Protein AF-A0A522MU20-F1 (afdb_monomer)

Nearest PDB structures (foldseek):
  1hw8-assembly1_A  TM=8.587E-01  e=3.021E-04  Homo sapiens
  1hwj-assembly1_D  TM=8.073E-01  e=2.123E-04  Homo sapiens
  1hwi-assembly1_A  TM=8.074E-01  e=3.021E-04  Homo sapiens
  7uli-assembly1_AAA  TM=7.759E-01  e=6.882E-04  Arabidopsis thaliana
  1dq8-assembly1_D  TM=8.065E-01  e=1.102E-03  Homo sapiens

Radius of gyration: 27.45 Å; Cα contacts (8 Å, |Δi|>4): 437; chains: 1; bounding box: 70×97×66 Å

Mean predicted aligned error: 15.52 Å

Secondary structure (DSSP, 8-state):
------PPP--TTSSHHHHHTEEEEETT-SPPEEEEEEETTEEEEEE-TTPPPPPTTS-EEEEEEETTEEEEEEEEEEEEEEE-SSS-EEEEEEESSHHHHHHHHHHHHHHHHHHHHHHT--S---------------------------------------------------PPPPPEEEEEEEE-SSHHHHHHHHHHHHHTHHHHHHHHHHH-TT--EEEEEEEEETTEEEEEEEESS-HHHHHHHHHHHHHHHHHHHHHHH----EEEEEEEEETTS---S-----------------------------

Sequence (314 aa):
MYTTCDAPPFDLDEDFAAWARIAVKFVDLAESMPMVRLGRNGLTVAIGGSAKLPPVGLPRRALIIGDATKLCELRLVARAVTRIDEHAAELTLQPSRADDHALLWQALRAYHLQSNAGSWNGAPAVSRRSSDAGSTEHLTASVAARREGSIKREGRFAAAGADVAGAIVDGRDDAPHEPVWCDTVFTLASPEDAWFFAHWLDYHFPEVSARARMGDASAHLCEIVARVVDHEVEVRFVFQSAERVVGASTEACCRWIAAEASRQLSMTLEYWLSGVSPAGHAAAGWPRRSMHVPRTVGYLGDGIDLRHRRTFRT

Structure (mmCIF, N/CA/C/O backbone):
data_AF-A0A522MU20-F1
#
_entry.id   AF-A0A522MU20-F1
#
loop_
_atom_site.group_PDB
_atom_site.id
_atom_site.type_symbol
_atom_site.label_atom_id
_atom_site.label_alt_id
_atom_site.label_comp_id
_atom_site.label_asym_id
_atom_site.label_entity_id
_atom_site.label_seq_id
_atom_site.pdbx_PDB_ins_code
_atom_site.Cartn_x
_atom_site.Cartn_y
_atom_site.Cartn_z
_atom_site.occupancy
_atom_site.B_iso_or_equiv
_atom_site.auth_seq_id
_atom_site.auth_comp_id
_atom_site.auth_asym_id
_atom_site.auth_atom_id
_atom_site.pdbx_PDB_model_num
ATOM 1 N N . MET A 1 1 ? 35.421 11.372 5.729 1.00 27.69 1 MET A N 1
ATOM 2 C CA . MET A 1 1 ? 35.377 9.959 6.155 1.00 27.69 1 MET A CA 1
ATOM 3 C C . MET A 1 1 ? 33.990 9.759 6.743 1.00 27.69 1 MET A C 1
ATOM 5 O O . MET A 1 1 ? 33.778 10.118 7.889 1.00 27.69 1 MET A O 1
ATOM 9 N N . TYR A 1 2 ? 33.011 9.393 5.913 1.00 25.83 2 TYR A N 1
ATOM 10 C CA . TYR A 1 2 ? 31.627 9.226 6.361 1.00 25.83 2 TYR A CA 1
ATOM 11 C C . TYR A 1 2 ? 31.415 7.752 6.673 1.00 25.83 2 TYR A C 1
ATOM 13 O O . TYR A 1 2 ? 31.608 6.902 5.803 1.00 25.83 2 TYR A O 1
ATOM 21 N N . THR A 1 3 ? 31.097 7.468 7.932 1.00 25.50 3 THR A N 1
ATOM 22 C CA . THR A 1 3 ? 30.749 6.142 8.434 1.00 25.50 3 THR A CA 1
ATOM 23 C C . THR A 1 3 ? 29.569 5.637 7.616 1.00 25.50 3 THR A C 1
ATOM 25 O O . THR A 1 3 ? 28.461 6.153 7.713 1.00 25.50 3 THR A O 1
ATOM 28 N N . THR A 1 4 ? 29.841 4.693 6.721 1.00 28.62 4 THR A N 1
ATOM 29 C CA . THR A 1 4 ? 28.810 3.999 5.958 1.00 28.62 4 THR A CA 1
ATOM 30 C C . THR A 1 4 ? 28.186 3.024 6.940 1.00 28.62 4 THR A C 1
ATOM 32 O O . THR A 1 4 ? 28.783 1.998 7.251 1.00 28.62 4 THR A O 1
ATOM 35 N N . CYS A 1 5 ? 27.054 3.397 7.530 1.00 31.36 5 CYS A N 1
ATOM 36 C CA . CYS A 1 5 ? 26.245 2.424 8.237 1.00 31.36 5 CYS A CA 1
ATOM 37 C C . CYS A 1 5 ? 25.696 1.478 7.170 1.00 31.36 5 CYS A C 1
ATOM 39 O O . CYS A 1 5 ? 24.836 1.875 6.384 1.00 31.36 5 CYS A O 1
ATOM 41 N N . ASP A 1 6 ? 26.200 0.244 7.144 1.00 31.31 6 ASP A N 1
ATOM 42 C CA . ASP A 1 6 ? 25.447 -0.915 6.663 1.00 31.31 6 ASP A CA 1
ATOM 43 C C . ASP A 1 6 ? 24.232 -1.069 7.588 1.00 31.31 6 ASP A C 1
ATOM 45 O O . ASP A 1 6 ? 24.182 -1.931 8.465 1.00 31.31 6 ASP A O 1
ATOM 49 N N . ALA A 1 7 ? 23.286 -0.135 7.477 1.00 34.34 7 ALA A N 1
ATOM 50 C CA . ALA A 1 7 ? 22.003 -0.266 8.122 1.00 34.34 7 ALA A CA 1
ATOM 51 C C . ALA A 1 7 ? 21.338 -1.487 7.474 1.00 34.34 7 ALA A C 1
ATOM 53 O O . ALA A 1 7 ? 21.292 -1.552 6.236 1.00 34.34 7 ALA A O 1
ATOM 54 N N . PRO A 1 8 ? 20.864 -2.468 8.265 1.00 33.94 8 PRO A N 1
ATOM 55 C CA . PRO A 1 8 ? 20.027 -3.521 7.716 1.00 33.94 8 PRO A CA 1
ATOM 56 C C . PRO A 1 8 ? 18.869 -2.866 6.943 1.00 33.94 8 PRO A C 1
ATOM 58 O O . PRO A 1 8 ? 18.497 -1.730 7.264 1.00 33.94 8 PRO A O 1
ATOM 61 N N . PRO A 1 9 ? 18.329 -3.520 5.898 1.00 43.72 9 PRO A N 1
ATOM 62 C CA . PRO A 1 9 ? 17.112 -3.028 5.262 1.00 43.72 9 PRO A CA 1
ATOM 63 C C . PRO A 1 9 ? 16.105 -2.720 6.372 1.00 43.72 9 PRO A C 1
ATOM 65 O O . PRO A 1 9 ? 15.914 -3.552 7.256 1.00 43.72 9 PRO A O 1
ATOM 68 N N . PHE A 1 10 ? 15.556 -1.502 6.377 1.00 43.97 10 PHE A N 1
ATOM 69 C CA . PHE A 1 10 ? 14.450 -1.171 7.268 1.00 43.97 10 PHE A CA 1
ATOM 70 C C . PHE A 1 10 ? 13.395 -2.250 7.062 1.00 43.97 10 PHE A C 1
ATOM 72 O O . PHE A 1 10 ? 12.895 -2.412 5.946 1.00 43.97 10 PHE A O 1
ATOM 79 N N . ASP A 1 11 ? 13.133 -3.026 8.108 1.00 49.12 11 ASP A N 1
ATOM 80 C CA . ASP A 1 11 ? 12.086 -4.022 8.064 1.00 49.12 11 ASP A CA 1
ATOM 81 C C . ASP A 1 11 ? 10.775 -3.239 8.088 1.00 49.12 11 ASP A C 1
ATOM 83 O O . ASP A 1 11 ? 10.389 -2.691 9.117 1.00 49.12 11 ASP A O 1
ATOM 87 N N . LEU A 1 12 ? 10.121 -3.103 6.930 1.00 56.41 12 LEU A N 1
ATOM 88 C CA . LEU A 1 12 ? 8.825 -2.421 6.820 1.00 56.41 12 LEU A CA 1
ATOM 89 C C . LEU A 1 12 ? 7.750 -3.087 7.710 1.00 56.41 12 LEU A C 1
ATOM 91 O O . LEU A 1 12 ? 6.661 -2.527 7.859 1.00 56.41 12 LEU A O 1
ATOM 95 N N . ASP A 1 13 ? 8.052 -4.263 8.278 1.00 48.94 13 ASP A N 1
ATOM 96 C CA . ASP A 1 13 ? 7.227 -4.997 9.235 1.00 48.94 13 ASP A CA 1
ATOM 97 C C . ASP A 1 13 ? 7.184 -4.355 10.639 1.00 48.94 13 ASP A C 1
ATOM 99 O O . ASP A 1 13 ? 6.134 -4.416 11.287 1.00 48.94 13 ASP A O 1
ATOM 103 N N . GLU A 1 14 ? 8.236 -3.667 11.100 1.00 52.22 14 GLU A N 1
ATOM 104 C CA . GLU A 1 14 ? 8.187 -2.844 12.319 1.00 52.22 14 GLU A CA 1
ATOM 105 C C . GLU A 1 14 ? 8.039 -1.366 11.935 1.00 52.22 14 GLU A C 1
ATOM 107 O O . GLU A 1 14 ? 8.997 -0.728 11.526 1.00 52.22 14 GLU A O 1
ATOM 112 N N . ASP A 1 15 ? 6.817 -0.822 12.020 1.00 62.34 15 ASP A N 1
ATOM 113 C CA . ASP A 1 15 ? 6.547 0.422 12.773 1.00 62.34 15 ASP A CA 1
ATOM 114 C C . ASP A 1 15 ? 5.241 1.124 12.388 1.00 62.34 15 ASP A C 1
ATOM 116 O O . ASP A 1 15 ? 4.700 1.824 13.235 1.00 62.34 15 ASP A O 1
ATOM 120 N N . PHE A 1 16 ? 4.643 0.950 11.198 1.00 65.75 16 PHE A N 1
ATOM 121 C CA . PHE A 1 16 ? 3.455 1.764 10.854 1.00 65.75 16 PHE A CA 1
ATOM 122 C C . PHE A 1 16 ? 2.277 1.540 11.817 1.00 65.75 16 PHE A C 1
ATOM 124 O O . PHE A 1 16 ? 1.664 2.490 12.305 1.00 65.75 16 PHE A O 1
ATOM 131 N N . ALA A 1 17 ? 1.947 0.281 12.107 1.00 60.97 17 ALA A N 1
ATOM 132 C CA . ALA A 1 17 ? 0.806 -0.059 12.954 1.00 60.97 17 ALA A CA 1
ATOM 133 C C . ALA A 1 17 ? 1.057 0.240 14.443 1.00 60.97 17 ALA A C 1
ATOM 135 O O . ALA A 1 17 ? 0.165 0.751 15.126 1.00 60.97 17 ALA A O 1
ATOM 136 N N . ALA A 1 18 ? 2.277 -0.024 14.923 1.00 63.97 18 ALA A N 1
ATOM 137 C CA . ALA A 1 18 ? 2.693 0.257 16.295 1.00 63.97 18 ALA A CA 1
ATOM 138 C C . ALA A 1 18 ? 2.755 1.768 16.573 1.00 63.97 18 ALA A C 1
ATOM 140 O O . ALA A 1 18 ? 2.216 2.233 17.580 1.00 63.97 18 ALA A O 1
ATOM 141 N N . TRP A 1 19 ? 3.336 2.541 15.652 1.00 67.50 19 TRP A N 1
ATOM 142 C CA . TRP A 1 19 ? 3.435 3.996 15.751 1.00 67.50 19 TRP A CA 1
ATOM 143 C C . TRP A 1 19 ? 2.067 4.677 15.630 1.00 67.50 19 TRP A C 1
ATOM 145 O O . TRP A 1 19 ? 1.742 5.566 16.417 1.00 67.50 19 TRP A O 1
ATOM 155 N N . ALA A 1 20 ? 1.222 4.252 14.687 1.00 69.75 20 ALA A N 1
ATOM 156 C CA . ALA A 1 20 ? 0.025 5.019 14.360 1.00 69.75 20 ALA A CA 1
ATOM 157 C C . ALA A 1 20 ? -1.133 4.849 15.362 1.00 69.75 20 ALA A C 1
ATOM 159 O O . ALA A 1 20 ? -2.096 5.616 15.301 1.00 69.75 20 ALA A O 1
ATOM 160 N N . ARG A 1 21 ? -1.083 3.858 16.271 1.00 84.62 21 ARG A N 1
ATOM 161 C CA . ARG A 1 21 ? -2.169 3.557 17.236 1.00 84.62 21 ARG A CA 1
ATOM 162 C C . ARG A 1 21 ? -3.554 3.493 16.581 1.00 84.62 21 ARG A C 1
ATOM 164 O O . ARG A 1 21 ? -4.568 3.884 17.166 1.00 84.62 21 ARG A O 1
ATOM 171 N N . ILE A 1 22 ? -3.589 3.025 15.337 1.00 91.38 22 ILE A N 1
ATOM 172 C CA . ILE A 1 22 ? -4.811 2.974 14.547 1.00 91.38 22 ILE A CA 1
ATOM 173 C C . ILE A 1 22 ? -5.646 1.793 15.013 1.00 91.38 22 ILE A C 1
ATOM 175 O O . ILE A 1 22 ? -5.141 0.694 15.235 1.00 91.38 22 ILE A O 1
ATOM 179 N N . ALA A 1 23 ? -6.950 2.001 15.099 1.00 93.75 23 ALA A N 1
ATOM 180 C CA . ALA A 1 23 ? -7.913 0.951 15.334 1.00 93.75 23 ALA A CA 1
ATOM 181 C C . ALA A 1 23 ? -9.062 1.028 14.329 1.00 93.75 23 ALA A C 1
ATOM 183 O O . ALA A 1 23 ? -9.409 2.087 13.799 1.00 93.75 23 ALA A O 1
ATOM 184 N N . VAL A 1 24 ? -9.670 -0.124 14.085 1.00 94.81 24 VAL A N 1
ATOM 185 C CA . VAL A 1 24 ? -10.848 -0.273 13.241 1.00 94.81 24 VAL A CA 1
ATOM 186 C C . VAL A 1 24 ? -12.036 -0.608 14.122 1.00 94.81 24 VAL A C 1
ATOM 188 O O . VAL A 1 24 ? -11.999 -1.558 14.901 1.00 94.81 24 VAL A O 1
ATOM 191 N N . LYS A 1 25 ? -13.133 0.125 13.955 1.00 95.00 25 LYS A N 1
ATOM 192 C CA . LYS A 1 25 ? -14.398 -0.167 14.629 1.00 95.00 25 LYS A CA 1
ATOM 193 C C . LYS A 1 25 ? -15.513 -0.332 13.610 1.00 95.00 25 LYS A C 1
ATOM 195 O O . LYS A 1 25 ? -15.869 0.619 12.917 1.00 95.00 25 LYS A O 1
ATOM 200 N N . PHE A 1 26 ? -16.099 -1.525 13.529 1.00 94.31 26 PHE A N 1
ATOM 201 C CA . PHE A 1 26 ? -17.330 -1.709 12.761 1.00 94.31 26 PHE A CA 1
ATOM 202 C C . PHE A 1 26 ? -18.485 -0.988 13.454 1.00 94.31 26 PHE A C 1
ATOM 204 O O . PHE A 1 26 ? -18.609 -1.037 14.673 1.00 94.31 26 PHE A O 1
ATOM 211 N N . VAL A 1 27 ? -19.341 -0.320 12.679 1.00 91.06 27 VAL A N 1
ATOM 212 C CA . VAL A 1 27 ? -20.443 0.492 13.232 1.00 91.06 27 VAL A CA 1
ATOM 213 C C . VAL A 1 27 ? -21.434 -0.354 14.040 1.00 91.06 27 VAL A C 1
ATOM 215 O O . VAL A 1 27 ? -22.047 0.144 14.978 1.00 91.06 27 VAL A O 1
ATOM 218 N N . ASP A 1 28 ? -21.583 -1.630 13.692 1.00 88.50 28 ASP A N 1
ATOM 219 C CA . ASP A 1 28 ? -22.488 -2.565 14.355 1.00 88.50 28 ASP A CA 1
ATOM 220 C C . ASP A 1 28 ? -21.817 -3.425 15.440 1.00 88.50 28 ASP A C 1
ATOM 222 O O . ASP A 1 28 ? -22.461 -4.309 16.004 1.00 88.50 28 ASP A O 1
ATOM 226 N N . LEU A 1 29 ? -20.545 -3.157 15.755 1.00 87.19 29 LEU A N 1
ATOM 227 C CA . LEU A 1 29 ? -19.815 -3.785 16.853 1.00 87.19 29 LEU A CA 1
ATOM 228 C C . LEU A 1 29 ? -19.421 -2.733 17.899 1.00 87.19 29 LEU A C 1
ATOM 230 O O . LEU A 1 29 ? -19.055 -1.600 17.584 1.00 87.19 29 LEU A O 1
ATOM 234 N N . ALA A 1 30 ? -19.503 -3.106 19.176 1.00 83.75 30 ALA A N 1
ATOM 235 C CA . ALA A 1 30 ? -19.141 -2.206 20.270 1.00 83.75 30 ALA A CA 1
ATOM 236 C C . ALA A 1 30 ? -17.620 -1.984 20.347 1.00 83.75 30 ALA A C 1
ATOM 238 O O . ALA A 1 30 ? -17.163 -0.869 20.624 1.00 83.75 30 ALA A O 1
ATOM 239 N N . GLU A 1 31 ? -16.864 -3.044 20.070 1.00 88.69 31 GLU A N 1
ATOM 240 C CA . GLU A 1 31 ? -15.423 -3.127 20.275 1.00 88.69 31 GLU A CA 1
ATOM 241 C C . GLU A 1 31 ? -14.627 -2.558 19.097 1.00 88.69 31 GLU A C 1
ATOM 243 O O . GLU A 1 31 ? -15.012 -2.673 17.930 1.00 88.69 31 GLU A O 1
ATOM 248 N N . SER A 1 32 ? -13.503 -1.928 19.433 1.00 91.06 32 SER A N 1
ATOM 249 C CA . SER A 1 32 ? -12.515 -1.444 18.475 1.00 91.06 32 SER A CA 1
ATOM 250 C C . SER A 1 32 ? -11.373 -2.449 18.406 1.00 91.06 32 SER A C 1
ATOM 252 O O . SER A 1 32 ? -10.883 -2.891 19.441 1.00 91.06 32 SER A O 1
ATOM 254 N N . MET A 1 33 ? -10.944 -2.790 17.199 1.00 93.06 33 MET A N 1
ATOM 255 C CA . MET A 1 33 ? -9.880 -3.758 16.954 1.00 93.06 33 MET A CA 1
ATOM 256 C C . MET A 1 33 ? -8.606 -2.998 16.577 1.00 93.06 33 MET A C 1
ATOM 258 O O . MET A 1 33 ? -8.628 -2.268 15.580 1.00 93.06 33 MET A O 1
ATOM 262 N N . PRO A 1 34 ? -7.517 -3.101 17.353 1.00 92.50 34 PRO A N 1
ATOM 263 C CA . PRO A 1 34 ? -6.269 -2.431 17.016 1.00 92.50 34 PRO A CA 1
ATOM 264 C C . PRO A 1 34 ? -5.708 -2.993 15.709 1.00 92.50 34 PRO A C 1
ATOM 266 O O . PRO A 1 34 ? -5.708 -4.205 15.484 1.00 92.50 34 PRO A O 1
ATOM 269 N N . MET A 1 35 ? -5.250 -2.105 14.834 1.00 91.75 35 MET A N 1
ATOM 270 C CA . MET A 1 35 ? -4.546 -2.491 13.622 1.00 91.75 35 MET A CA 1
ATOM 271 C C . MET A 1 35 ? -3.135 -2.926 13.999 1.00 91.75 35 MET A C 1
ATOM 273 O O . MET A 1 35 ? -2.427 -2.195 14.682 1.00 91.75 35 MET A O 1
ATOM 277 N N . VAL A 1 36 ? -2.749 -4.118 13.556 1.00 90.38 36 VAL A N 1
ATOM 278 C CA . VAL A 1 36 ? -1.424 -4.700 13.816 1.00 90.38 36 VAL A CA 1
ATOM 279 C C . VAL A 1 36 ? -0.527 -4.658 12.591 1.00 90.38 36 VAL A C 1
ATOM 281 O O . VAL A 1 36 ? 0.688 -4.653 12.729 1.00 90.38 36 VAL A O 1
ATOM 284 N N . ARG A 1 37 ? -1.107 -4.588 11.386 1.00 89.38 37 ARG A N 1
ATOM 285 C CA . ARG A 1 37 ? -0.338 -4.492 10.143 1.00 89.38 37 ARG A CA 1
ATOM 286 C C . ARG A 1 37 ? -1.141 -3.831 9.034 1.00 89.38 37 ARG A C 1
ATOM 288 O O . ARG A 1 37 ? -2.342 -4.064 8.911 1.00 89.38 37 ARG A O 1
ATOM 295 N N . LEU A 1 38 ? -0.463 -3.065 8.190 1.00 89.62 38 LEU A N 1
ATOM 296 C CA . LEU A 1 38 ? -0.974 -2.580 6.912 1.00 89.62 38 LEU A CA 1
ATOM 297 C C . LEU A 1 38 ? 0.004 -3.031 5.828 1.00 89.62 38 LEU A C 1
ATOM 299 O O . LEU A 1 38 ? 1.168 -2.663 5.886 1.00 89.62 38 LEU A O 1
ATOM 303 N N . GLY A 1 39 ? -0.450 -3.833 4.867 1.00 88.38 39 GLY A N 1
ATOM 304 C CA . GLY A 1 39 ? 0.417 -4.334 3.796 1.00 88.38 39 GLY A CA 1
ATOM 305 C C . GLY A 1 39 ? -0.373 -4.824 2.589 1.00 88.38 39 GLY A C 1
ATOM 306 O O . GLY A 1 39 ? -1.577 -4.582 2.495 1.00 88.38 39 GLY A O 1
ATOM 307 N N . ARG A 1 40 ? 0.287 -5.567 1.695 1.00 90.56 40 ARG A N 1
ATOM 308 C CA . ARG A 1 40 ? -0.247 -6.059 0.399 1.00 90.56 40 ARG A CA 1
ATOM 309 C C . ARG A 1 40 ? -1.633 -6.708 0.450 1.00 90.56 40 ARG A C 1
ATOM 311 O O . ARG A 1 40 ? -2.397 -6.643 -0.507 1.00 90.56 40 ARG A O 1
ATOM 318 N N . ASN A 1 41 ? -1.965 -7.361 1.563 1.00 89.69 41 ASN A N 1
ATOM 319 C CA . ASN A 1 41 ? -3.233 -8.078 1.722 1.00 89.69 41 ASN A CA 1
ATOM 320 C C . ASN A 1 41 ? -4.362 -7.206 2.295 1.00 89.69 41 ASN A C 1
ATOM 322 O O . ASN A 1 41 ? -5.511 -7.651 2.344 1.00 89.69 41 ASN A O 1
ATOM 326 N N . GLY A 1 42 ? -4.063 -5.976 2.713 1.00 91.38 42 GLY A N 1
ATOM 327 C CA . GLY A 1 42 ? -4.997 -5.064 3.360 1.00 91.38 42 GLY A CA 1
ATOM 328 C C . GLY A 1 42 ? -4.586 -4.700 4.787 1.00 91.38 42 GLY A C 1
ATOM 329 O O . GLY A 1 42 ? -3.409 -4.697 5.148 1.00 91.38 42 GLY A O 1
ATOM 330 N N . LEU A 1 43 ? -5.586 -4.374 5.603 1.00 93.44 43 LEU A N 1
ATOM 331 C CA . LEU A 1 43 ? -5.441 -4.016 7.008 1.00 93.44 43 LEU A CA 1
ATOM 332 C C . LEU A 1 43 ? -5.592 -5.285 7.846 1.00 93.44 43 LEU A C 1
ATOM 334 O O . LEU A 1 43 ? -6.619 -5.950 7.769 1.00 93.44 43 LEU A O 1
ATOM 338 N N . THR A 1 44 ? -4.609 -5.621 8.666 1.00 93.50 44 THR A N 1
ATOM 339 C CA . THR A 1 44 ? -4.721 -6.706 9.646 1.00 93.50 44 THR A CA 1
ATOM 340 C C . THR A 1 44 ? -5.021 -6.101 11.006 1.00 93.50 44 THR A C 1
ATOM 342 O O . THR A 1 44 ? -4.309 -5.199 11.451 1.00 93.50 44 THR A O 1
ATOM 345 N N . VAL A 1 45 ? -6.077 -6.578 11.659 1.00 93.38 45 VAL A N 1
ATOM 346 C CA . VAL A 1 45 ? -6.479 -6.126 12.995 1.00 93.38 45 VAL A CA 1
ATOM 347 C C . VAL A 1 45 ? -6.492 -7.291 13.972 1.00 93.38 45 VAL A C 1
ATOM 349 O O . VAL A 1 45 ? -6.872 -8.400 13.594 1.00 93.38 45 VAL A O 1
ATOM 352 N N . ALA A 1 46 ? -6.103 -7.037 15.218 1.00 92.44 46 ALA A N 1
ATOM 353 C CA . ALA A 1 46 ? -6.179 -8.023 16.286 1.00 92.44 46 ALA A CA 1
ATOM 354 C C . ALA A 1 46 ? -7.554 -8.009 16.959 1.00 92.44 46 ALA A C 1
ATOM 356 O O . ALA A 1 46 ? -8.196 -6.969 17.125 1.00 92.44 46 ALA A O 1
ATOM 357 N N . ILE A 1 47 ? -7.998 -9.195 17.353 1.00 90.38 47 ILE A N 1
ATOM 358 C CA . ILE A 1 47 ? -9.307 -9.466 17.931 1.00 90.38 47 ILE A CA 1
ATOM 359 C C . ILE A 1 47 ? -9.092 -10.209 19.247 1.00 90.38 47 ILE A C 1
ATOM 361 O O . ILE A 1 47 ? -8.505 -11.290 19.260 1.00 90.38 47 ILE A O 1
ATOM 365 N N . GLY A 1 48 ? -9.556 -9.611 20.347 1.00 84.88 48 GLY A N 1
ATOM 366 C CA . GLY A 1 48 ? -9.493 -10.211 21.682 1.00 84.88 48 GLY A CA 1
ATOM 367 C C . GLY A 1 48 ? -10.581 -11.265 21.914 1.00 84.88 48 GLY A C 1
ATOM 368 O O . GLY A 1 48 ? -11.588 -11.302 21.211 1.00 84.88 48 GLY A O 1
ATOM 369 N N . GLY A 1 49 ? -10.402 -12.108 22.931 1.00 72.81 49 GLY A N 1
ATOM 370 C CA . GLY A 1 49 ? -11.149 -13.369 23.067 1.00 72.81 49 GLY A CA 1
ATOM 371 C C . GLY A 1 49 ? -12.643 -13.255 23.331 1.00 72.81 49 GLY A C 1
ATOM 372 O O . GLY A 1 49 ? -13.381 -14.200 23.067 1.00 72.81 49 GLY A O 1
ATOM 373 N N . SER A 1 50 ? -13.111 -12.108 23.817 1.00 71.00 50 SER A N 1
ATOM 374 C CA . SER A 1 50 ? -14.541 -11.831 23.988 1.00 71.00 50 SER A CA 1
ATOM 375 C C . SER A 1 50 ? -15.183 -11.154 22.774 1.00 71.00 50 SER A C 1
ATOM 377 O O . SER A 1 50 ? -16.407 -11.023 22.727 1.00 71.00 50 SER A O 1
ATOM 379 N N . ALA A 1 51 ? -14.381 -10.715 21.802 1.00 76.94 51 ALA A N 1
ATOM 380 C CA . ALA A 1 51 ? -14.840 -9.885 20.705 1.00 76.94 51 ALA A CA 1
ATOM 381 C C . ALA A 1 51 ? -15.658 -10.694 19.696 1.00 76.94 51 ALA A C 1
ATOM 383 O O . ALA A 1 51 ? -15.259 -11.759 19.214 1.00 76.94 51 ALA A O 1
ATOM 384 N N . LYS A 1 52 ? -16.811 -10.153 19.303 1.00 80.94 52 LYS A N 1
ATOM 385 C CA . LYS A 1 52 ? -17.630 -10.760 18.253 1.00 80.94 52 LYS A CA 1
ATOM 386 C C . LYS A 1 52 ? -16.971 -10.563 16.886 1.00 80.94 52 LYS A C 1
ATOM 388 O O . LYS A 1 52 ? -16.843 -9.435 16.415 1.00 80.94 52 LYS A O 1
ATOM 393 N N . LEU A 1 53 ? -16.646 -11.667 16.214 1.00 82.38 53 LEU A N 1
ATOM 394 C CA . LEU A 1 53 ? -16.113 -11.633 14.853 1.00 82.38 53 LEU A CA 1
ATOM 395 C C . LEU A 1 53 ? -17.150 -11.079 13.858 1.00 82.38 53 LEU A C 1
ATOM 397 O O . LEU A 1 53 ? -18.305 -11.527 13.855 1.00 82.38 53 LEU A O 1
ATOM 401 N N . PRO A 1 54 ? -16.764 -10.140 12.977 1.00 81.94 54 PRO A N 1
ATOM 402 C CA . PRO A 1 54 ? -17.608 -9.748 11.861 1.00 81.94 54 PRO A CA 1
ATOM 403 C C . PRO A 1 54 ? -17.717 -10.906 10.849 1.00 81.94 54 PRO A C 1
ATOM 405 O O . PRO A 1 54 ? -16.774 -11.682 10.680 1.00 81.94 54 PRO A O 1
ATOM 408 N N . PRO A 1 55 ? -18.848 -11.031 10.136 1.00 83.81 55 PRO A N 1
ATOM 409 C CA . PRO A 1 55 ? -18.999 -12.029 9.088 1.00 83.81 55 PRO A CA 1
ATOM 410 C C . PRO A 1 55 ? -18.037 -11.755 7.922 1.00 83.81 55 PRO A C 1
ATOM 412 O O . PRO A 1 55 ? -17.902 -10.621 7.457 1.00 83.81 55 PRO A O 1
ATOM 415 N N . VAL A 1 56 ? -17.403 -12.819 7.431 1.00 90.25 56 VAL A N 1
ATOM 416 C CA . VAL A 1 56 ? -16.467 -12.789 6.299 1.00 90.25 56 VAL A CA 1
ATOM 417 C C . VAL A 1 56 ? -17.223 -12.577 4.982 1.00 90.25 56 VAL A C 1
ATOM 419 O O . VAL A 1 56 ? -18.318 -13.100 4.785 1.00 90.25 56 VAL A O 1
ATOM 422 N N . GLY A 1 57 ? -16.635 -11.802 4.070 1.00 90.56 57 GLY A N 1
ATOM 423 C CA . GLY A 1 57 ? -17.088 -11.659 2.683 1.00 90.56 57 GLY A CA 1
ATOM 424 C C . GLY A 1 57 ? -18.102 -10.545 2.408 1.00 90.56 57 GLY A C 1
ATOM 425 O O . GLY A 1 57 ? -18.286 -10.186 1.246 1.00 90.56 57 GLY A O 1
ATOM 426 N N . LEU A 1 58 ? -18.720 -9.942 3.431 1.00 91.56 58 LEU A N 1
ATOM 427 C CA . LEU A 1 58 ? -19.699 -8.864 3.241 1.00 91.56 58 LEU A CA 1
ATOM 428 C C . LEU A 1 58 ? -19.115 -7.478 3.567 1.00 91.56 58 LEU A C 1
ATOM 430 O O . LEU A 1 58 ? -18.603 -7.283 4.670 1.00 91.56 58 LEU A O 1
ATOM 434 N N . PRO A 1 59 ? -19.241 -6.483 2.663 1.00 95.06 59 PRO A N 1
ATOM 435 C CA . PRO A 1 59 ? -18.824 -5.112 2.942 1.00 95.06 59 PRO A CA 1
ATOM 436 C C . PRO A 1 59 ? -19.633 -4.470 4.067 1.00 95.06 59 PRO A C 1
ATOM 438 O O . PRO A 1 59 ? -20.861 -4.375 3.978 1.00 95.06 59 PRO A O 1
ATOM 441 N N . ARG A 1 60 ? -18.949 -3.927 5.071 1.00 94.69 60 ARG A N 1
ATOM 442 C CA . ARG A 1 60 ? -19.544 -3.304 6.259 1.00 94.69 60 ARG A CA 1
ATOM 443 C C . ARG A 1 60 ? -18.935 -1.942 6.540 1.00 94.69 60 ARG A C 1
ATOM 445 O O . ARG A 1 60 ? -17.752 -1.731 6.311 1.00 94.69 60 ARG A O 1
ATOM 452 N N . ARG A 1 61 ? -19.757 -1.016 7.040 1.00 96.31 61 ARG A N 1
ATOM 453 C CA . ARG A 1 61 ? -19.291 0.315 7.449 1.00 96.31 61 ARG A CA 1
ATOM 454 C C . ARG A 1 61 ? -18.366 0.181 8.654 1.00 96.31 61 ARG A C 1
ATOM 456 O O . ARG A 1 61 ? -18.733 -0.452 9.645 1.00 96.31 61 ARG A O 1
ATOM 463 N N . ALA A 1 62 ? -17.201 0.799 8.556 1.00 96.06 62 ALA A N 1
ATOM 464 C CA . ALA A 1 62 ? -16.184 0.814 9.587 1.00 96.06 62 ALA A CA 1
ATOM 465 C C . ALA A 1 62 ? -15.619 2.226 9.752 1.00 96.06 62 ALA A C 1
ATOM 467 O O . ALA A 1 62 ? -15.518 3.000 8.798 1.00 96.06 62 ALA A O 1
ATOM 468 N N . LEU A 1 63 ? -15.257 2.544 10.987 1.00 96.69 63 LEU A N 1
ATOM 469 C CA . LEU A 1 63 ? -14.541 3.747 11.366 1.00 96.69 63 LEU A CA 1
ATOM 470 C C . LEU A 1 63 ? -13.063 3.396 11.501 1.00 96.69 63 LEU A C 1
ATOM 472 O O . LEU A 1 63 ? -12.727 2.431 12.190 1.00 96.69 63 LEU A O 1
ATOM 476 N N . ILE A 1 64 ? -12.209 4.195 10.869 1.00 96.12 64 ILE A N 1
ATOM 477 C CA . ILE A 1 64 ? -10.774 4.203 11.146 1.00 96.12 64 ILE A CA 1
ATOM 478 C C . ILE A 1 64 ? -10.538 5.261 12.217 1.00 96.12 64 ILE A C 1
ATOM 480 O O . ILE A 1 64 ? -10.970 6.407 12.070 1.00 96.12 64 ILE A O 1
ATOM 484 N N . ILE A 1 65 ? -9.904 4.862 13.311 1.00 94.75 65 ILE A N 1
ATOM 485 C CA . ILE A 1 65 ? -9.710 5.677 14.508 1.00 94.75 65 ILE A CA 1
ATOM 486 C C . ILE A 1 65 ? -8.208 5.753 14.784 1.00 94.75 65 ILE A C 1
ATOM 488 O O . ILE A 1 65 ? -7.560 4.715 14.798 1.00 94.75 65 ILE A O 1
ATOM 492 N N . GLY A 1 66 ? -7.665 6.946 15.014 1.00 91.62 66 GLY A N 1
ATOM 493 C CA . GLY A 1 66 ? -6.286 7.177 15.460 1.00 91.62 66 GLY A CA 1
ATOM 494 C C . GLY A 1 66 ? -6.312 8.061 16.701 1.00 91.62 66 GLY A C 1
ATOM 495 O O . GLY A 1 66 ? -7.058 9.039 16.723 1.00 91.62 66 GLY A O 1
ATOM 496 N N . ASP A 1 67 ? -5.604 7.670 17.762 1.00 86.81 67 ASP A N 1
ATOM 497 C CA . ASP A 1 67 ? -5.614 8.359 19.065 1.00 86.81 67 ASP A CA 1
ATOM 498 C C . ASP A 1 67 ? -7.034 8.735 19.548 1.00 86.81 67 ASP A C 1
ATOM 500 O O . ASP A 1 67 ? -7.333 9.872 19.913 1.00 86.81 67 ASP A O 1
ATOM 504 N N . ALA A 1 68 ? -7.952 7.761 19.493 1.00 84.94 68 ALA A N 1
ATOM 505 C CA . ALA A 1 68 ? -9.379 7.901 19.823 1.00 84.94 68 ALA A CA 1
ATOM 506 C C . ALA A 1 68 ? -10.186 8.896 18.956 1.00 84.94 68 ALA A C 1
ATOM 508 O O . ALA A 1 68 ? -11.386 9.074 19.177 1.00 84.94 68 ALA A O 1
ATOM 509 N N . THR A 1 69 ? -9.578 9.485 17.927 1.00 91.00 69 THR A N 1
ATOM 510 C CA . THR A 1 69 ? -10.227 10.393 16.978 1.00 91.00 69 THR A CA 1
ATOM 511 C C . THR A 1 69 ? -10.600 9.654 15.698 1.00 91.00 69 THR A C 1
ATOM 513 O O . THR A 1 69 ? -9.818 8.878 15.154 1.00 91.00 69 THR A O 1
ATOM 516 N N . LYS A 1 70 ? -11.813 9.890 15.184 1.00 94.69 70 LYS A N 1
ATOM 517 C CA . LYS A 1 70 ? -12.238 9.355 13.882 1.00 94.69 70 LYS A CA 1
ATOM 518 C C . LYS A 1 70 ? -11.397 9.997 12.772 1.00 94.69 70 LYS A C 1
ATOM 520 O O . LYS A 1 70 ? -11.536 11.193 12.535 1.00 94.69 70 LYS A O 1
ATOM 525 N N . LEU A 1 71 ? -10.604 9.194 12.063 1.00 95.25 71 LEU A N 1
ATOM 526 C CA . LEU A 1 71 ? -9.833 9.631 10.895 1.00 95.25 71 LEU A CA 1
ATOM 527 C C . LEU A 1 71 ? -10.712 9.645 9.645 1.00 95.25 71 LEU A C 1
ATOM 529 O O . LEU A 1 71 ? -10.816 10.648 8.946 1.00 95.25 71 LEU A O 1
ATOM 533 N N . CYS A 1 72 ? -11.390 8.529 9.381 1.00 96.56 72 CYS A N 1
ATOM 534 C CA . CYS A 1 72 ? -12.321 8.411 8.268 1.00 96.56 72 CYS A CA 1
ATOM 535 C C . CYS A 1 72 ? -13.360 7.314 8.515 1.00 96.56 72 CYS A C 1
ATOM 537 O O . CYS A 1 72 ? -13.321 6.569 9.498 1.00 96.56 72 CYS A O 1
ATOM 539 N N . GLU A 1 73 ? -14.341 7.252 7.624 1.00 97.12 73 GLU A N 1
ATOM 540 C CA . GLU A 1 73 ? -15.328 6.185 7.574 1.00 97.12 73 GLU A CA 1
ATOM 541 C C . GLU A 1 73 ? -15.366 5.616 6.168 1.00 97.12 73 GLU A C 1
ATOM 543 O O . GLU A 1 73 ? -15.447 6.366 5.200 1.00 97.12 73 GLU A O 1
ATOM 548 N N . LEU A 1 74 ? -15.330 4.294 6.075 1.00 96.88 74 LEU A N 1
ATOM 549 C CA . LEU A 1 74 ? -15.296 3.582 4.808 1.00 96.88 74 LEU A CA 1
ATOM 550 C C . LEU A 1 74 ? -15.967 2.218 4.951 1.00 96.88 74 LEU A C 1
ATOM 552 O O . LEU A 1 74 ? -16.435 1.839 6.031 1.00 96.88 74 LEU A O 1
ATOM 556 N N . ARG A 1 75 ? -16.052 1.462 3.859 1.00 96.31 75 ARG A N 1
ATOM 557 C CA . ARG A 1 75 ? -16.569 0.093 3.897 1.00 96.31 75 ARG A CA 1
ATOM 558 C C . ARG A 1 75 ? -15.428 -0.915 3.830 1.00 96.31 75 ARG A C 1
ATOM 560 O O . ARG A 1 75 ? -14.677 -0.927 2.863 1.00 96.31 75 ARG A O 1
ATOM 567 N N . LEU A 1 76 ? -15.343 -1.794 4.826 1.00 96.56 76 LEU A N 1
ATOM 568 C CA . LEU A 1 76 ? -14.377 -2.892 4.883 1.00 96.56 76 LEU A CA 1
ATOM 569 C C . LEU A 1 76 ? -15.058 -4.237 4.658 1.00 96.56 76 LEU A C 1
ATOM 571 O O . LEU A 1 76 ? -16.185 -4.464 5.098 1.00 96.56 76 LEU A O 1
ATOM 575 N N . VAL A 1 77 ? -14.346 -5.145 4.005 1.00 96.19 77 VAL A N 1
ATOM 576 C CA . VAL A 1 77 ? -14.696 -6.556 3.868 1.00 96.19 77 VAL A CA 1
ATOM 577 C C . VAL A 1 77 ? -13.685 -7.368 4.659 1.00 96.19 77 VAL A C 1
ATOM 579 O O . VAL A 1 77 ? -12.487 -7.276 4.400 1.00 96.19 77 VAL A O 1
ATOM 582 N N . ALA A 1 78 ? -14.162 -8.193 5.586 1.00 94.94 78 ALA A N 1
ATOM 583 C CA . ALA A 1 78 ? -13.344 -9.238 6.186 1.00 94.94 78 ALA A CA 1
ATOM 584 C C . ALA A 1 78 ? -13.055 -10.328 5.149 1.00 94.94 78 ALA A C 1
ATOM 586 O O . ALA A 1 78 ? -13.989 -10.884 4.568 1.00 94.94 78 ALA A O 1
ATOM 587 N N . ARG A 1 79 ? -11.776 -10.610 4.896 1.00 95.12 79 ARG A N 1
ATOM 588 C CA . ARG A 1 79 ? -11.318 -11.569 3.878 1.00 95.12 79 ARG A CA 1
ATOM 589 C C . ARG A 1 79 ? -10.821 -12.874 4.472 1.00 95.12 79 ARG A C 1
ATOM 591 O O . ARG A 1 79 ? -11.133 -13.930 3.936 1.00 95.12 79 ARG A O 1
ATOM 598 N N . ALA A 1 80 ? -10.074 -12.793 5.565 1.00 93.69 80 ALA A N 1
ATOM 599 C CA . ALA A 1 80 ? -9.454 -13.946 6.196 1.00 93.69 80 ALA A CA 1
ATOM 600 C C . ALA A 1 80 ? -9.425 -13.770 7.712 1.00 93.69 80 ALA A C 1
ATOM 602 O O . ALA A 1 80 ? -9.287 -12.648 8.199 1.00 93.69 80 ALA A O 1
ATOM 603 N N . VAL A 1 81 ? -9.549 -14.887 8.426 1.00 92.88 81 VAL A N 1
ATOM 604 C CA . VAL A 1 81 ? -9.387 -14.964 9.879 1.00 92.88 81 VAL A CA 1
ATOM 605 C C . VAL A 1 81 ? -8.240 -15.921 10.158 1.00 92.88 81 VAL A C 1
ATOM 607 O O . VAL A 1 81 ? -8.313 -17.087 9.767 1.00 92.88 81 VAL A O 1
ATOM 610 N N . THR A 1 82 ? -7.218 -15.447 10.854 1.00 92.94 82 THR A N 1
ATOM 611 C CA . THR A 1 82 ? -6.101 -16.265 11.326 1.00 92.94 82 THR A CA 1
ATOM 612 C C . THR A 1 82 ? -6.239 -16.409 12.831 1.00 92.94 82 THR A C 1
ATOM 614 O O . THR A 1 82 ? -6.233 -15.415 13.548 1.00 92.94 82 THR A O 1
ATOM 617 N N . ARG A 1 83 ? -6.408 -17.632 13.336 1.00 90.06 83 ARG A N 1
ATOM 618 C CA . ARG A 1 83 ? -6.429 -17.862 14.787 1.00 90.06 83 ARG A CA 1
ATOM 619 C C . ARG A 1 83 ? -4.998 -17.922 15.303 1.00 90.06 83 ARG A C 1
ATOM 621 O O . ARG A 1 83 ? -4.202 -18.677 14.751 1.00 90.06 83 ARG A O 1
ATOM 628 N N . ILE A 1 84 ? -4.706 -17.137 16.334 1.00 88.06 84 ILE A N 1
ATOM 629 C CA . ILE A 1 84 ? -3.418 -17.154 17.033 1.00 88.06 84 ILE A CA 1
ATOM 630 C C . ILE A 1 84 ? -3.490 -18.185 18.162 1.00 88.06 84 ILE A C 1
ATOM 632 O O . ILE A 1 84 ? -2.651 -19.076 18.239 1.00 88.06 84 ILE A O 1
ATOM 636 N N . ASP A 1 85 ? -4.537 -18.108 18.984 1.00 86.44 85 ASP A N 1
ATOM 637 C CA . ASP A 1 85 ? -4.833 -19.065 20.052 1.00 86.44 85 ASP A CA 1
ATOM 638 C C . ASP A 1 85 ? -6.361 -19.200 20.268 1.00 86.44 85 ASP A C 1
ATOM 640 O O . ASP A 1 85 ? -7.160 -18.815 19.407 1.00 86.44 85 ASP A O 1
ATOM 644 N N . GLU A 1 86 ? -6.793 -19.799 21.385 1.00 81.38 86 GLU A N 1
ATOM 645 C CA . GLU A 1 86 ? -8.219 -19.986 21.715 1.00 81.38 86 GLU A CA 1
ATOM 646 C C . GLU A 1 86 ? -8.977 -18.668 21.966 1.00 81.38 86 GLU A C 1
ATOM 648 O O . GLU A 1 86 ? -10.209 -18.630 21.900 1.00 81.38 86 GLU A O 1
ATOM 653 N N . HIS A 1 87 ? -8.256 -17.585 22.249 1.00 84.00 87 HIS A N 1
ATOM 654 C CA . HIS A 1 87 ? -8.778 -16.285 22.661 1.00 84.00 87 HIS A CA 1
ATOM 655 C C . HIS A 1 87 ? -8.230 -15.119 21.826 1.00 84.00 87 HIS A C 1
ATOM 657 O O . HIS A 1 87 ? -8.540 -13.968 22.113 1.00 84.00 87 HIS A O 1
ATOM 663 N N . ALA A 1 88 ? -7.439 -15.372 20.793 1.00 88.62 88 ALA A N 1
ATOM 664 C CA . ALA A 1 88 ? -6.865 -14.338 19.955 1.00 88.62 88 ALA A CA 1
ATOM 665 C C . ALA A 1 88 ? -6.954 -14.733 18.486 1.00 88.62 88 ALA A C 1
ATOM 667 O O . ALA A 1 88 ? -6.612 -15.846 18.073 1.00 88.62 88 ALA A O 1
ATOM 668 N N . ALA A 1 89 ? -7.405 -13.784 17.675 1.00 91.94 89 ALA A N 1
ATOM 669 C CA . ALA A 1 89 ? -7.431 -13.926 16.232 1.00 91.94 89 ALA A CA 1
ATOM 670 C C . ALA A 1 89 ? -6.999 -12.629 15.556 1.00 91.94 89 ALA A C 1
ATOM 672 O O . ALA A 1 89 ? -7.186 -11.533 16.079 1.00 91.94 89 ALA A O 1
ATOM 673 N N . GLU A 1 90 ? -6.476 -12.767 14.351 1.00 93.69 90 GLU A N 1
ATOM 674 C CA . GLU A 1 90 ? -6.259 -11.677 13.421 1.00 93.69 90 GLU A CA 1
ATOM 675 C C . GLU A 1 90 ? -7.275 -11.737 12.294 1.00 93.69 90 GLU A C 1
ATOM 677 O O . GLU A 1 90 ? -7.664 -12.806 11.814 1.00 93.69 90 GLU A O 1
ATOM 682 N N . LEU A 1 91 ? -7.693 -10.560 11.853 1.00 94.44 91 LEU A N 1
ATOM 683 C CA . LEU A 1 91 ? -8.628 -10.396 10.760 1.00 94.44 91 LEU A CA 1
ATOM 684 C C . LEU A 1 91 ? -7.994 -9.531 9.684 1.00 94.44 91 LEU A C 1
ATOM 686 O O . LEU A 1 91 ? -7.649 -8.376 9.929 1.00 94.44 91 LEU A O 1
ATOM 690 N N . THR A 1 92 ? -7.894 -10.075 8.476 1.00 95.44 92 THR A N 1
ATOM 691 C CA . THR A 1 92 ? -7.495 -9.304 7.300 1.00 95.44 92 THR A CA 1
ATOM 692 C C . THR A 1 92 ? -8.723 -8.640 6.689 1.00 95.44 92 THR A C 1
ATOM 694 O O . THR A 1 92 ? -9.689 -9.302 6.293 1.00 95.44 92 THR A O 1
ATOM 697 N N . LEU A 1 93 ? -8.677 -7.318 6.612 1.00 96.06 93 LEU A N 1
ATOM 698 C CA . LEU A 1 93 ? -9.711 -6.425 6.122 1.00 96.06 93 LEU A CA 1
ATOM 699 C C . LEU A 1 93 ? -9.241 -5.734 4.846 1.00 96.06 93 LEU A C 1
ATOM 701 O O . LEU A 1 93 ? -8.096 -5.303 4.742 1.00 96.06 93 LEU A O 1
ATOM 705 N N . GLN A 1 94 ? -10.149 -5.558 3.894 1.00 95.69 94 GLN A N 1
ATOM 706 C CA . GLN A 1 94 ? -9.885 -4.788 2.680 1.00 95.69 94 GLN A CA 1
ATOM 707 C C . GLN A 1 94 ? -10.968 -3.736 2.464 1.00 95.69 94 GLN A C 1
ATOM 709 O O . GLN A 1 94 ? -12.145 -4.041 2.689 1.00 95.69 94 GLN A O 1
ATOM 714 N N . PRO A 1 95 ? -10.616 -2.523 2.008 1.00 95.69 95 PRO A N 1
ATOM 715 C CA . PRO A 1 95 ? -11.604 -1.579 1.513 1.00 95.69 95 PRO A CA 1
ATOM 716 C C . PRO A 1 95 ? -12.441 -2.206 0.393 1.00 95.69 95 PRO A C 1
ATOM 718 O O . PRO A 1 95 ? -11.969 -3.015 -0.404 1.00 95.69 95 PRO A O 1
ATOM 721 N N . SER A 1 96 ? -13.733 -1.893 0.373 1.00 94.38 96 SER A N 1
ATOM 722 C CA . SER A 1 96 ? -14.672 -2.541 -0.547 1.00 94.38 96 SER A CA 1
ATOM 723 C C . SER A 1 96 ? -14.701 -1.905 -1.937 1.00 94.38 96 SER A C 1
ATOM 725 O O . SER A 1 96 ? -15.190 -2.520 -2.885 1.00 94.38 96 SER A O 1
ATOM 727 N N . ARG A 1 97 ? -14.223 -0.661 -2.047 1.00 92.31 97 ARG A N 1
ATOM 728 C CA . ARG A 1 97 ? -14.242 0.167 -3.255 1.00 92.31 97 ARG A CA 1
ATOM 729 C C . ARG A 1 97 ? -12.913 0.890 -3.422 1.00 92.31 97 ARG A C 1
ATOM 731 O O . ARG A 1 97 ? -12.297 1.263 -2.433 1.00 92.31 97 ARG A O 1
ATOM 738 N N . ALA A 1 98 ? -12.547 1.207 -4.663 1.00 85.94 98 ALA A N 1
ATOM 739 C CA . ALA A 1 98 ? -11.360 2.012 -4.963 1.00 85.94 98 ALA A CA 1
ATOM 740 C C . ALA A 1 98 ? -11.364 3.381 -4.248 1.00 85.94 98 ALA A C 1
ATOM 742 O O . ALA A 1 98 ? -10.343 3.794 -3.708 1.00 85.94 98 ALA A O 1
ATOM 743 N N . ASP A 1 99 ? -12.521 4.048 -4.163 1.00 89.75 99 ASP A N 1
ATOM 744 C CA . ASP A 1 99 ? -12.644 5.325 -3.439 1.00 89.75 99 ASP A CA 1
ATOM 745 C C . ASP A 1 99 ? -12.348 5.170 -1.934 1.00 89.75 99 ASP A C 1
ATOM 747 O O . ASP A 1 99 ? -11.777 6.070 -1.321 1.00 89.75 99 ASP A O 1
ATOM 751 N N . ASP A 1 100 ? -12.691 4.013 -1.345 1.00 92.75 100 ASP A N 1
ATOM 752 C CA . ASP A 1 100 ? -12.404 3.711 0.062 1.00 92.75 100 ASP A CA 1
ATOM 753 C C . ASP A 1 100 ? -10.886 3.549 0.291 1.00 92.75 100 ASP A C 1
ATOM 755 O O . ASP A 1 100 ? -10.384 3.944 1.342 1.00 92.75 100 ASP A O 1
ATOM 759 N N . HIS A 1 101 ? -10.143 3.004 -0.687 1.00 91.38 101 HIS A N 1
ATOM 760 C CA . HIS A 1 101 ? -8.677 2.910 -0.624 1.00 91.38 101 HIS A CA 1
ATOM 761 C C . HIS A 1 101 ? -8.028 4.296 -0.620 1.00 91.38 101 HIS A C 1
ATOM 763 O O . HIS A 1 101 ? -7.195 4.581 0.239 1.00 91.38 101 HIS A O 1
ATOM 769 N N . ALA A 1 102 ? -8.431 5.170 -1.547 1.00 91.75 102 ALA A N 1
ATOM 770 C CA . ALA A 1 102 ? -7.895 6.527 -1.618 1.00 91.75 102 ALA A CA 1
ATOM 771 C C . ALA A 1 102 ? -8.207 7.318 -0.335 1.00 91.75 102 ALA A C 1
ATOM 773 O O . ALA A 1 102 ? -7.322 7.965 0.223 1.00 91.75 102 ALA A O 1
ATOM 774 N N . LEU A 1 103 ? -9.441 7.209 0.176 1.00 94.75 103 LEU A N 1
ATOM 775 C CA . LEU A 1 103 ? -9.849 7.857 1.422 1.00 94.75 103 LEU A CA 1
ATOM 776 C C . LEU A 1 103 ? -9.044 7.360 2.630 1.00 94.75 103 LEU A C 1
ATOM 778 O O . LEU A 1 103 ? -8.662 8.169 3.477 1.00 94.75 103 LEU A O 1
ATOM 782 N N . LEU A 1 104 ? -8.783 6.050 2.720 1.00 94.50 104 LEU A N 1
ATOM 783 C CA . LEU A 1 104 ? -7.933 5.482 3.766 1.00 94.50 104 LEU A CA 1
ATOM 784 C C . LEU A 1 104 ? -6.555 6.144 3.739 1.00 94.50 104 LEU A C 1
ATOM 786 O O . LEU A 1 104 ? -6.148 6.743 4.729 1.00 94.50 104 LEU A O 1
ATOM 790 N N . TRP A 1 105 ? -5.867 6.097 2.601 1.00 94.38 105 TRP A N 1
ATOM 791 C CA . TRP A 1 105 ? -4.505 6.615 2.485 1.00 94.38 105 TRP A CA 1
ATOM 792 C C . TRP A 1 105 ? -4.409 8.128 2.716 1.00 94.38 105 TRP A C 1
ATOM 794 O O . TRP A 1 105 ? -3.490 8.586 3.393 1.00 94.38 105 TRP A O 1
ATOM 804 N N . GLN A 1 106 ? -5.389 8.903 2.251 1.00 95.00 106 GLN A N 1
ATOM 805 C CA . GLN A 1 106 ? -5.473 10.338 2.541 1.00 95.00 106 GLN A CA 1
ATOM 806 C C . GLN A 1 106 ? -5.629 10.617 4.039 1.00 95.00 106 GLN A C 1
ATOM 808 O O . GLN A 1 106 ? -4.941 11.486 4.578 1.00 95.00 106 GLN A O 1
ATOM 813 N N . ALA A 1 107 ? -6.500 9.869 4.722 1.00 94.62 107 ALA A N 1
ATOM 814 C CA . ALA A 1 107 ? -6.713 10.018 6.157 1.00 94.62 107 ALA A CA 1
ATOM 815 C C . ALA A 1 107 ? -5.465 9.626 6.963 1.00 94.62 107 ALA A C 1
ATOM 817 O O . ALA A 1 107 ? -5.092 10.335 7.895 1.00 94.62 107 ALA A O 1
ATOM 818 N N . LEU A 1 108 ? -4.786 8.544 6.567 1.00 92.75 108 LEU A N 1
ATOM 819 C CA . LEU A 1 108 ? -3.532 8.103 7.180 1.00 92.75 108 LEU A CA 1
ATOM 820 C C . LEU A 1 108 ? -2.416 9.137 7.011 1.00 92.75 108 LEU A C 1
ATOM 822 O O . LEU A 1 108 ? -1.708 9.429 7.972 1.00 92.75 108 LEU A O 1
ATOM 826 N N . ARG A 1 109 ? -2.285 9.737 5.821 1.00 92.06 109 ARG A N 1
ATOM 827 C CA . ARG A 1 109 ? -1.287 10.785 5.577 1.00 92.06 109 ARG A CA 1
ATOM 828 C C . ARG A 1 109 ? -1.574 12.033 6.401 1.00 92.06 109 ARG A C 1
ATOM 830 O O . ARG A 1 109 ? -0.675 12.568 7.041 1.00 92.06 109 ARG A O 1
ATOM 837 N N . ALA A 1 110 ? -2.826 12.491 6.404 1.00 92.25 110 ALA A N 1
ATOM 838 C CA . ALA A 1 110 ? -3.229 13.659 7.181 1.00 92.25 110 ALA A CA 1
ATOM 839 C C . ALA A 1 110 ? -2.961 13.455 8.678 1.00 92.25 110 ALA A C 1
ATOM 841 O O . ALA A 1 110 ? -2.433 14.352 9.331 1.00 92.25 110 ALA A O 1
ATOM 842 N N . TYR A 1 111 ? -3.272 12.264 9.194 1.00 91.12 111 TYR A N 1
ATOM 843 C CA . TYR A 1 111 ? -2.960 11.879 10.564 1.00 91.12 111 TYR A CA 1
ATOM 844 C C . TYR A 1 111 ? -1.448 11.885 10.827 1.00 91.12 111 TYR A C 1
ATOM 846 O O . TYR A 1 111 ? -1.004 12.486 11.797 1.00 91.12 111 TYR A O 1
ATOM 854 N N . HIS A 1 112 ? -0.641 11.327 9.921 1.00 87.75 112 HIS A N 1
ATOM 855 C CA . HIS A 1 112 ? 0.816 11.317 10.059 1.00 87.75 112 HIS A CA 1
ATOM 856 C C . HIS A 1 112 ? 1.446 12.704 10.118 1.00 87.75 112 HIS A C 1
ATOM 858 O O . HIS A 1 112 ? 2.253 12.982 11.007 1.00 87.75 112 HIS A O 1
ATOM 864 N N . LEU A 1 113 ? 1.013 13.610 9.246 1.00 88.25 113 LEU A N 1
ATOM 865 C CA . LEU A 1 113 ? 1.482 14.993 9.267 1.00 88.25 113 LEU A CA 1
ATOM 866 C C . LEU A 1 113 ? 1.091 15.715 10.569 1.00 88.25 113 LEU A C 1
ATOM 868 O O . LEU A 1 113 ? 1.873 16.508 11.091 1.00 88.25 113 LEU A O 1
ATOM 872 N N . GLN A 1 114 ? -0.092 15.428 11.122 1.00 87.69 114 GLN A N 1
ATOM 873 C CA . GLN A 1 114 ? -0.554 16.021 12.383 1.00 87.69 114 GLN A CA 1
ATOM 874 C C . GLN A 1 114 ? 0.225 15.494 13.593 1.00 87.69 114 GLN A C 1
ATOM 876 O O . GLN A 1 114 ? 0.668 16.289 14.425 1.00 87.69 114 GLN A O 1
ATOM 881 N N . SER A 1 115 ? 0.431 14.179 13.678 1.00 82.19 115 SER A N 1
ATOM 882 C CA . SER A 1 115 ? 1.148 13.548 14.790 1.00 82.19 115 SER A CA 1
ATOM 883 C C . SER A 1 115 ? 2.616 13.981 14.843 1.00 82.19 115 SER A C 1
ATOM 885 O O . SER A 1 115 ? 3.138 14.261 15.923 1.00 82.19 115 SER A O 1
ATOM 887 N N . ASN A 1 116 ? 3.264 14.146 13.687 1.00 76.06 116 ASN A N 1
ATOM 888 C CA . ASN A 1 116 ? 4.651 14.612 13.625 1.00 76.06 116 ASN A CA 1
ATOM 889 C C . ASN A 1 116 ? 4.787 16.109 13.942 1.00 76.06 116 ASN A C 1
ATOM 891 O O . ASN A 1 116 ? 5.730 16.506 14.629 1.00 76.06 116 ASN A O 1
ATOM 895 N N . ALA A 1 117 ? 3.818 16.940 13.541 1.00 69.62 117 ALA A N 1
ATOM 896 C CA . ALA A 1 117 ? 3.802 18.362 13.895 1.00 69.62 117 ALA A CA 1
ATOM 897 C C . ALA A 1 117 ? 3.699 18.597 15.418 1.00 69.62 117 ALA A C 1
ATOM 899 O O . ALA A 1 117 ? 4.210 19.596 15.931 1.00 69.62 117 ALA A O 1
ATOM 900 N N . GLY A 1 118 ? 3.072 17.671 16.155 1.00 58.12 118 GLY A N 1
ATOM 901 C CA . GLY A 1 118 ? 2.986 17.706 17.617 1.00 58.12 118 GLY A CA 1
ATOM 902 C C . GLY A 1 118 ? 4.295 17.355 18.336 1.00 58.12 118 GLY A C 1
ATOM 903 O O . GLY A 1 118 ? 4.527 17.841 19.441 1.00 58.12 118 GLY A O 1
ATOM 904 N N . SER A 1 119 ? 5.177 16.567 17.710 1.00 51.47 119 SER A N 1
ATOM 905 C CA . SER A 1 119 ? 6.429 16.104 18.327 1.00 51.47 119 SER A CA 1
ATOM 906 C C . SER A 1 119 ? 7.558 17.146 18.311 1.00 51.47 119 SER A C 1
ATOM 908 O O . SER A 1 119 ? 8.535 16.985 19.040 1.00 51.47 119 SER A O 1
ATOM 910 N N . TRP A 1 120 ? 7.451 18.209 17.506 1.00 35.91 120 TRP A N 1
ATOM 911 C CA . TRP A 1 120 ? 8.491 19.244 17.369 1.00 35.91 120 TRP A CA 1
ATOM 912 C C . TRP A 1 120 ? 8.269 20.495 18.232 1.00 35.91 120 TRP A C 1
ATOM 914 O O . TRP A 1 120 ? 9.156 21.342 18.322 1.00 35.91 120 TRP A O 1
ATOM 924 N N . ASN A 1 121 ? 7.131 20.614 18.923 1.00 33.62 121 ASN A N 1
ATOM 925 C CA . ASN A 1 121 ? 6.832 21.781 19.753 1.00 33.62 121 ASN A CA 1
ATOM 926 C C . ASN A 1 121 ? 6.949 21.462 21.247 1.00 33.62 121 ASN A C 1
ATOM 928 O O . ASN A 1 121 ? 5.963 21.241 21.946 1.00 33.62 121 ASN A O 1
ATOM 932 N N . GLY A 1 122 ? 8.178 21.534 21.759 1.00 33.75 122 GLY A N 1
ATOM 933 C CA . GLY A 1 122 ? 8.436 21.784 23.175 1.00 33.75 122 GLY A CA 1
ATOM 934 C C . GLY A 1 122 ? 7.998 23.200 23.568 1.00 33.75 122 GLY A C 1
ATOM 935 O O . GLY A 1 122 ? 8.832 24.074 23.770 1.00 33.75 122 GLY A O 1
ATOM 936 N N . ALA A 1 123 ? 6.691 23.442 23.664 1.00 27.98 123 ALA A N 1
ATOM 937 C CA . ALA A 1 123 ? 6.117 24.604 24.338 1.00 27.98 123 ALA A CA 1
ATOM 938 C C . ALA A 1 123 ? 4.727 24.234 24.887 1.00 27.98 123 ALA A C 1
ATOM 940 O O . ALA A 1 123 ? 3.943 23.595 24.183 1.00 27.98 123 ALA A O 1
ATOM 941 N N . PRO A 1 124 ? 4.398 24.596 26.141 1.00 36.12 124 PRO A N 1
ATOM 942 C CA . PRO A 1 124 ? 3.193 24.111 26.792 1.00 36.12 124 PRO A CA 1
ATOM 943 C C . PRO A 1 124 ? 1.958 24.720 26.128 1.00 36.12 124 PRO A C 1
ATOM 945 O O . PRO A 1 124 ? 1.829 25.941 26.015 1.00 36.12 124 PRO A O 1
ATOM 948 N N . ALA A 1 125 ? 1.029 23.854 25.724 1.00 31.39 125 ALA A N 1
ATOM 949 C CA . ALA A 1 125 ? -0.299 24.248 25.291 1.00 31.39 125 ALA A CA 1
ATOM 950 C C . ALA A 1 125 ? -1.005 24.984 26.441 1.00 31.39 125 ALA A C 1
ATOM 952 O O . ALA A 1 125 ? -1.524 24.380 27.382 1.00 31.39 125 ALA A O 1
ATOM 953 N N . VAL A 1 126 ? -1.010 26.315 26.371 1.00 33.62 126 VAL A N 1
ATOM 954 C CA . VAL A 1 126 ? -1.897 27.149 27.175 1.00 33.62 126 VAL A CA 1
ATOM 955 C C . VAL A 1 126 ? -3.323 26.776 26.793 1.00 33.62 126 VAL A C 1
ATOM 957 O O . VAL A 1 126 ? -3.781 27.023 25.679 1.00 33.62 126 VAL A O 1
ATOM 960 N N . SER A 1 127 ? -4.006 26.163 27.756 1.00 33.88 127 SER A N 1
ATOM 961 C CA . SER A 1 127 ? -5.447 25.958 27.782 1.00 33.88 127 SER A CA 1
ATOM 962 C C . SER A 1 127 ? -6.160 27.254 27.406 1.00 33.88 127 SER A C 1
ATOM 964 O O . SER A 1 127 ? -6.251 28.186 28.209 1.00 33.88 127 SER A O 1
ATOM 966 N N . ARG A 1 128 ? -6.690 27.326 26.181 1.00 31.69 128 ARG A N 1
ATOM 967 C CA . ARG A 1 128 ? -7.687 28.336 25.838 1.00 31.69 128 ARG A CA 1
ATOM 968 C C . ARG A 1 128 ? -9.060 27.754 26.120 1.00 31.69 128 ARG A C 1
ATOM 970 O O . ARG A 1 128 ? -9.762 27.239 25.258 1.00 31.69 128 ARG A O 1
ATOM 977 N N . ARG A 1 129 ? -9.401 27.838 27.401 1.00 32.53 129 ARG A N 1
ATOM 978 C CA . ARG A 1 129 ? -10.763 27.789 27.911 1.00 32.53 129 ARG A CA 1
ATOM 979 C C . ARG A 1 129 ? -11.547 28.918 27.235 1.00 32.53 129 ARG A C 1
ATOM 981 O O . ARG A 1 129 ? -11.225 30.091 27.413 1.00 32.53 129 ARG A O 1
ATOM 988 N N . SER A 1 130 ? -12.567 28.584 26.461 1.00 30.56 130 SER A N 1
ATOM 989 C CA . SER A 1 130 ? -13.622 29.532 26.107 1.00 30.56 130 SER A CA 1
ATOM 990 C C . SER A 1 130 ? -14.954 28.835 26.327 1.00 30.56 130 SER A C 1
ATOM 992 O O . SER A 1 130 ? -15.383 27.998 25.540 1.00 30.56 130 SER A O 1
ATOM 994 N N . SER A 1 131 ? -15.531 29.142 27.483 1.00 35.41 131 SER A N 1
ATOM 995 C CA . SER A 1 131 ? -16.939 28.946 27.798 1.00 35.41 131 SER A CA 1
ATOM 996 C C . SER A 1 131 ? -17.661 30.278 27.611 1.00 35.41 131 SER A C 1
ATOM 998 O O . SER A 1 131 ? -17.049 31.329 27.801 1.00 35.41 131 SER A O 1
ATOM 1000 N N . ASP A 1 132 ? -18.958 30.152 27.329 1.0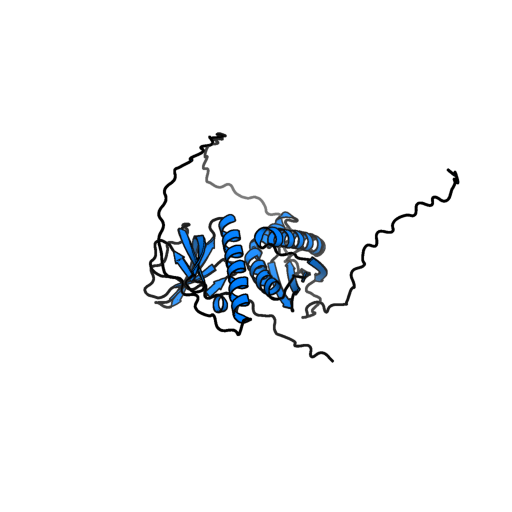0 31.86 132 ASP A N 1
ATOM 1001 C CA . ASP A 1 132 ? -20.014 31.168 27.264 1.00 31.86 132 ASP A CA 1
ATOM 1002 C C . ASP A 1 132 ? -19.985 32.147 26.077 1.00 31.86 132 ASP A C 1
ATOM 1004 O O . ASP A 1 132 ? -18.952 32.687 25.710 1.00 31.86 132 ASP A O 1
ATOM 1008 N N . ALA A 1 133 ? -21.100 32.469 25.420 1.00 30.73 133 ALA A N 1
ATOM 1009 C CA . ALA A 1 133 ? -22.483 32.009 25.514 1.00 30.73 133 ALA A CA 1
ATOM 1010 C C . ALA A 1 133 ? -23.250 32.527 24.279 1.00 30.73 133 ALA A C 1
ATOM 1012 O O . ALA A 1 133 ? -22.879 33.542 23.701 1.00 30.73 133 ALA A O 1
ATOM 1013 N N . GLY A 1 134 ? -24.320 31.808 23.927 1.00 27.38 134 GLY A N 1
ATOM 1014 C CA . GLY A 1 134 ? -25.561 32.267 23.289 1.00 27.38 134 GLY A CA 1
ATOM 1015 C C . GLY A 1 134 ? -25.525 33.326 22.182 1.00 27.38 134 GLY A C 1
ATOM 1016 O O . GLY A 1 134 ? -25.281 34.497 22.441 1.00 27.38 134 GLY A O 1
ATOM 1017 N N . SER A 1 135 ? -26.011 32.950 20.996 1.00 29.12 135 SER A N 1
ATOM 1018 C CA . SER A 1 135 ? -27.149 33.642 20.369 1.00 29.12 135 SER A CA 1
ATOM 1019 C C . SER A 1 135 ? -27.724 32.804 19.227 1.00 29.12 135 SER A C 1
ATOM 1021 O O . SER A 1 135 ? -27.080 32.528 18.221 1.00 29.12 135 SER A O 1
ATOM 1023 N N . THR A 1 136 ? -28.957 32.372 19.457 1.00 31.77 136 THR A N 1
ATOM 1024 C CA . THR A 1 136 ? -29.974 31.940 18.501 1.00 31.77 136 THR A CA 1
ATOM 1025 C C . THR A 1 136 ? -30.126 32.976 17.394 1.00 31.77 136 THR A C 1
ATOM 1027 O O . THR A 1 136 ? -30.377 34.115 17.751 1.00 31.77 136 THR A O 1
ATOM 1030 N N . GLU A 1 137 ? -30.105 32.589 16.114 1.00 31.00 137 GLU A N 1
ATOM 1031 C CA . GLU A 1 137 ? -31.046 33.106 15.105 1.00 31.00 137 GLU A CA 1
ATOM 1032 C C . GLU A 1 137 ? -31.257 32.088 13.970 1.00 31.00 137 GLU A C 1
ATOM 1034 O O . GLU A 1 137 ? -30.336 31.473 13.434 1.00 31.00 137 GLU A O 1
ATOM 1039 N N . HIS A 1 138 ? -32.539 31.906 13.663 1.00 26.12 138 HIS A N 1
ATOM 1040 C CA . HIS A 1 138 ? -33.116 31.237 12.504 1.00 26.12 138 HIS A CA 1
ATOM 1041 C C . HIS A 1 138 ? -32.644 31.867 11.185 1.00 26.12 138 HIS A C 1
ATOM 1043 O O . HIS A 1 138 ? -32.570 33.085 11.116 1.00 26.12 138 HIS A O 1
ATOM 1049 N N . LEU A 1 139 ? -32.512 31.066 10.114 1.00 30.08 139 LEU A N 1
ATOM 1050 C CA . LEU A 1 139 ? -33.095 31.349 8.785 1.00 30.08 139 LEU A CA 1
ATOM 1051 C C . LEU A 1 139 ? -32.902 30.166 7.806 1.00 30.08 139 LEU A C 1
ATOM 1053 O O . LEU A 1 139 ? -31.808 29.842 7.361 1.00 30.08 139 LEU A O 1
ATOM 1057 N N . THR A 1 140 ? -34.034 29.514 7.532 1.00 29.36 140 THR A N 1
ATOM 1058 C CA . THR A 1 140 ? -34.554 29.013 6.242 1.00 29.36 140 THR A CA 1
ATOM 1059 C C . THR A 1 140 ? -33.636 28.423 5.156 1.00 29.36 140 THR A C 1
ATOM 1061 O O . THR A 1 140 ? -32.847 29.107 4.518 1.00 29.36 140 THR A O 1
ATOM 1064 N N . ALA A 1 141 ? -33.944 27.155 4.858 1.00 28.55 141 ALA A N 1
ATOM 1065 C CA . ALA A 1 141 ? -34.004 26.454 3.571 1.00 28.55 141 ALA A CA 1
ATOM 1066 C C . ALA A 1 141 ? -33.536 27.159 2.280 1.00 28.55 141 ALA A C 1
ATOM 1068 O O . ALA A 1 141 ? -34.040 28.214 1.904 1.00 28.55 141 ALA A O 1
ATOM 1069 N N . SER A 1 142 ? -32.778 26.412 1.471 1.00 28.38 142 SER A N 1
ATOM 1070 C CA . SER A 1 142 ? -33.041 26.296 0.030 1.00 28.38 142 SER A CA 1
ATOM 1071 C C . SER A 1 142 ? -32.534 24.959 -0.508 1.00 28.38 142 SER A C 1
ATOM 1073 O O . SER A 1 142 ? -31.346 24.730 -0.708 1.00 28.38 142 SER A O 1
ATOM 1075 N N . VAL A 1 143 ? -33.502 24.071 -0.719 1.00 29.52 143 VAL A N 1
ATOM 1076 C CA . VAL A 1 143 ? -33.423 22.872 -1.549 1.00 29.52 143 VAL A CA 1
ATOM 1077 C C . VAL A 1 143 ? -33.355 23.323 -3.006 1.00 29.52 143 VAL A C 1
ATOM 1079 O O . VAL A 1 143 ? -34.257 24.009 -3.478 1.00 29.52 143 VAL A O 1
ATOM 1082 N N . ALA A 1 144 ? -32.326 22.897 -3.735 1.00 30.56 144 ALA A N 1
ATOM 1083 C CA . ALA A 1 144 ? -32.304 22.964 -5.190 1.00 30.56 144 ALA A CA 1
ATOM 1084 C C . ALA A 1 144 ? -32.118 21.552 -5.744 1.00 30.56 144 ALA A C 1
ATOM 1086 O O . ALA A 1 144 ? -31.029 20.983 -5.757 1.00 30.56 144 ALA A O 1
ATOM 1087 N N . ALA A 1 145 ? -33.242 20.992 -6.177 1.00 28.17 145 ALA A N 1
ATOM 1088 C CA . ALA A 1 145 ? -33.319 19.797 -6.987 1.00 28.17 145 ALA A CA 1
ATOM 1089 C C . ALA A 1 145 ? -32.579 19.996 -8.320 1.00 28.17 145 ALA A C 1
ATOM 1091 O O . ALA A 1 145 ? -32.751 21.022 -8.984 1.00 28.17 145 ALA A O 1
ATOM 1092 N N . ARG A 1 146 ? -31.862 18.970 -8.791 1.00 29.75 146 ARG A N 1
ATOM 1093 C CA . ARG A 1 146 ? -31.684 18.786 -10.233 1.00 29.75 146 ARG A CA 1
ATOM 1094 C C . ARG A 1 146 ? -31.762 17.316 -10.632 1.00 29.75 146 ARG A C 1
ATOM 1096 O O . ARG A 1 146 ? -31.106 16.451 -10.068 1.00 29.75 146 ARG A O 1
ATOM 1103 N N . ARG A 1 147 ? -32.666 17.120 -11.589 1.00 30.84 147 ARG A N 1
ATOM 1104 C CA . ARG A 1 147 ? -33.196 15.903 -12.196 1.00 30.84 147 ARG A CA 1
ATOM 1105 C C . ARG A 1 147 ? -32.151 15.024 -12.885 1.00 30.84 147 ARG A C 1
ATOM 1107 O O . ARG A 1 147 ? -31.303 15.518 -13.618 1.00 30.84 147 ARG A O 1
ATOM 1114 N N . GLU A 1 148 ? -32.337 13.724 -12.672 1.00 29.22 148 GLU A N 1
ATOM 1115 C CA . GLU A 1 148 ? -32.515 12.653 -13.665 1.00 29.22 148 GLU A CA 1
ATOM 1116 C C . GLU A 1 148 ? -31.956 12.862 -15.083 1.00 29.22 148 GLU A C 1
ATOM 1118 O O . GLU A 1 148 ? -32.490 13.622 -15.889 1.00 29.22 148 GLU A O 1
ATOM 1123 N N . GLY A 1 149 ? -30.967 12.028 -15.414 1.00 28.45 149 GLY A N 1
ATOM 1124 C CA . GLY A 1 149 ? -30.636 11.597 -16.768 1.00 28.45 149 GLY A CA 1
ATOM 1125 C C . GLY A 1 149 ? -30.580 10.071 -16.795 1.00 28.45 149 GLY A C 1
ATOM 1126 O O . GLY A 1 149 ? -29.573 9.470 -16.436 1.00 28.45 149 GLY A O 1
ATOM 1127 N N . SER A 1 150 ? -31.702 9.457 -17.161 1.00 29.72 150 SER A N 1
ATOM 1128 C CA . SER A 1 150 ? -31.872 8.019 -17.370 1.00 29.72 150 SER A CA 1
ATOM 1129 C C . SER A 1 150 ? -31.136 7.580 -18.640 1.00 29.72 150 SER A C 1
ATOM 1131 O O . SER A 1 150 ? -31.445 8.074 -19.722 1.00 29.72 150 SER A O 1
ATOM 1133 N N . ILE A 1 151 ? -30.198 6.633 -18.533 1.00 34.69 151 ILE A N 1
ATOM 1134 C CA . ILE A 1 151 ? -29.779 5.807 -19.673 1.00 34.69 151 ILE A CA 1
ATOM 1135 C C . ILE A 1 151 ? -29.953 4.341 -19.288 1.00 34.69 151 ILE A C 1
ATOM 1137 O O . ILE A 1 151 ? -29.197 3.747 -18.525 1.00 34.69 151 ILE A O 1
ATOM 1141 N N . LYS A 1 152 ? -31.021 3.795 -19.859 1.00 29.31 152 LYS A N 1
ATOM 1142 C CA . LYS A 1 152 ? -31.449 2.406 -19.873 1.00 29.31 152 LYS A CA 1
ATOM 1143 C C . LYS A 1 152 ? -30.456 1.573 -20.695 1.00 29.31 152 LYS A C 1
ATOM 1145 O O . LYS A 1 152 ? -30.286 1.825 -21.886 1.00 29.31 152 LYS A O 1
ATOM 1150 N N . ARG A 1 153 ? -29.858 0.538 -20.103 1.00 30.62 153 ARG A N 1
ATOM 1151 C CA . ARG A 1 153 ? -29.335 -0.606 -20.865 1.00 30.62 153 ARG A CA 1
ATOM 1152 C C . ARG A 1 153 ? -29.687 -1.903 -20.145 1.00 30.62 153 ARG A C 1
ATOM 1154 O O . ARG A 1 153 ? -28.974 -2.378 -19.270 1.00 30.62 153 ARG A O 1
ATOM 1161 N N . GLU A 1 154 ? -30.851 -2.428 -20.513 1.00 27.78 154 GLU A N 1
ATOM 1162 C CA . GLU A 1 154 ? -31.219 -3.825 -20.307 1.00 27.78 154 GLU A CA 1
ATOM 1163 C C . GLU A 1 154 ? -30.347 -4.706 -21.208 1.00 27.78 154 GLU A C 1
ATOM 1165 O O . GLU A 1 154 ? -30.121 -4.387 -22.376 1.00 27.78 154 GLU A O 1
ATOM 1170 N N . GLY A 1 155 ? -29.873 -5.821 -20.658 1.00 27.62 155 GLY A N 1
ATOM 1171 C CA . GLY A 1 155 ? -29.026 -6.777 -21.365 1.00 27.62 155 GLY A CA 1
ATOM 1172 C C . GLY A 1 155 ? -28.824 -8.069 -20.581 1.00 27.62 155 GLY A C 1
ATOM 1173 O O . GLY A 1 155 ? -27.700 -8.411 -20.258 1.00 27.62 155 GLY A O 1
ATOM 1174 N N . ARG A 1 156 ? -29.945 -8.709 -20.229 1.00 27.34 156 ARG A N 1
ATOM 1175 C CA . ARG A 1 156 ? -30.186 -10.152 -20.026 1.00 27.34 156 ARG A CA 1
ATOM 1176 C C . ARG A 1 156 ? -29.029 -11.055 -19.548 1.00 27.34 156 ARG A C 1
ATOM 1178 O O . ARG A 1 156 ? -28.076 -11.332 -20.265 1.00 27.34 156 ARG A O 1
ATOM 1185 N N . PHE A 1 157 ? -29.270 -11.658 -18.385 1.00 26.94 157 PHE A N 1
ATOM 1186 C CA . PHE A 1 157 ? -28.680 -12.909 -17.915 1.00 26.94 157 PHE A CA 1
ATOM 1187 C C . PHE A 1 157 ? -28.773 -14.040 -18.954 1.00 26.94 157 PHE A C 1
ATOM 1189 O O . PHE A 1 157 ? -29.839 -14.262 -19.532 1.00 26.94 157 PHE A O 1
ATOM 1196 N N . ALA A 1 158 ? -27.701 -14.824 -19.069 1.00 29.58 158 ALA A N 1
ATOM 1197 C CA . ALA A 1 158 ? -27.764 -16.238 -19.422 1.00 29.58 158 ALA A CA 1
ATOM 1198 C C . ALA A 1 158 ? -26.675 -16.990 -18.643 1.00 29.58 158 ALA A C 1
ATOM 1200 O O . ALA A 1 158 ? -25.487 -16.707 -18.775 1.00 29.58 158 ALA A O 1
ATOM 1201 N N . ALA A 1 159 ? -27.117 -17.919 -17.800 1.00 30.19 159 ALA A N 1
ATOM 1202 C CA . ALA A 1 159 ? -26.292 -18.961 -17.217 1.00 30.19 159 ALA A CA 1
ATOM 1203 C C . ALA A 1 159 ? -26.062 -20.059 -18.265 1.00 30.19 159 ALA A C 1
ATOM 1205 O O . ALA A 1 159 ? -27.000 -20.433 -18.968 1.00 30.19 159 ALA A O 1
ATOM 1206 N N . ALA A 1 160 ? -24.852 -20.607 -18.325 1.00 29.70 160 ALA A N 1
ATOM 1207 C CA . ALA A 1 160 ? -24.592 -21.910 -18.921 1.00 29.70 160 ALA A CA 1
ATOM 1208 C C . ALA A 1 160 ? -23.359 -22.516 -18.245 1.00 29.70 160 ALA A C 1
ATOM 1210 O O . ALA A 1 160 ? -22.269 -21.948 -18.292 1.00 29.70 160 ALA A O 1
ATOM 1211 N N . GLY A 1 161 ? -23.573 -23.640 -17.565 1.00 26.02 161 GLY A N 1
ATOM 1212 C CA . GLY A 1 161 ? -22.515 -24.556 -17.169 1.00 26.02 161 GLY A CA 1
ATOM 1213 C C . GLY A 1 161 ? -22.300 -25.645 -18.223 1.00 26.02 161 GLY A C 1
ATOM 1214 O O . GLY A 1 161 ? -23.085 -25.767 -19.163 1.00 26.02 161 GLY A O 1
ATO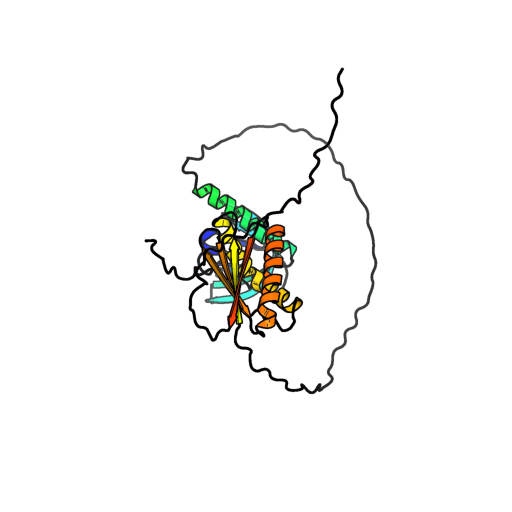M 1215 N N . ALA A 1 162 ? -21.285 -26.459 -17.933 1.00 31.95 162 ALA A N 1
ATOM 1216 C CA . ALA A 1 162 ? -20.875 -27.725 -18.547 1.00 31.95 162 ALA A CA 1
ATOM 1217 C C . ALA A 1 162 ? -19.901 -27.663 -19.745 1.00 31.95 162 ALA A C 1
ATOM 1219 O O . ALA A 1 162 ? -20.259 -27.308 -20.864 1.00 31.95 162 ALA A O 1
ATOM 1220 N N . ASP A 1 163 ? -18.662 -28.060 -19.426 1.00 32.72 163 ASP A N 1
ATOM 1221 C CA . ASP A 1 163 ? -17.791 -29.026 -20.113 1.00 32.72 163 ASP A CA 1
ATOM 1222 C C . ASP A 1 163 ? -17.842 -29.150 -21.639 1.00 32.72 163 ASP A C 1
ATOM 1224 O O . ASP A 1 163 ? -18.789 -29.716 -22.174 1.00 32.72 163 ASP A O 1
ATOM 1228 N N . VAL A 1 164 ? -16.704 -28.852 -22.289 1.00 35.59 164 VAL A N 1
ATOM 1229 C CA . VAL A 1 164 ? -16.106 -29.722 -23.321 1.00 35.59 164 VAL A CA 1
ATOM 1230 C C . VAL A 1 164 ? -14.572 -29.615 -23.287 1.00 35.59 164 VAL A C 1
ATOM 1232 O O . VAL A 1 164 ? -13.989 -28.568 -23.548 1.00 35.59 164 VAL A O 1
ATOM 1235 N N . ALA A 1 165 ? -13.961 -30.749 -22.950 1.00 30.42 165 ALA A N 1
ATOM 1236 C CA . ALA A 1 165 ? -12.711 -31.337 -23.432 1.00 30.42 165 ALA A CA 1
ATOM 1237 C C . ALA A 1 165 ? -11.704 -30.501 -24.258 1.00 30.42 165 ALA A C 1
ATOM 1239 O O . ALA A 1 165 ? -11.984 -30.040 -25.360 1.00 30.42 165 ALA A O 1
ATOM 1240 N N . GLY A 1 166 ? -10.446 -30.564 -23.802 1.00 36.09 166 GLY A N 1
ATOM 1241 C CA . GLY A 1 166 ? -9.343 -31.039 -24.645 1.00 36.09 166 GLY A CA 1
ATOM 1242 C C . GLY A 1 166 ? -8.821 -30.083 -25.713 1.00 36.09 166 GLY A C 1
ATOM 1243 O O . GLY A 1 166 ? -8.817 -30.433 -26.890 1.00 36.09 166 GLY A O 1
ATOM 1244 N N . ALA A 1 167 ? -8.291 -28.929 -25.304 1.00 35.84 167 ALA A N 1
ATOM 1245 C CA . ALA A 1 167 ? -7.338 -28.193 -26.127 1.00 35.84 167 ALA A CA 1
ATOM 1246 C C . ALA A 1 167 ? -5.917 -28.648 -25.769 1.00 35.84 167 ALA A C 1
ATOM 1248 O O . ALA A 1 167 ? -5.445 -28.472 -24.647 1.00 35.84 167 ALA A O 1
ATOM 1249 N N . ILE A 1 168 ? -5.281 -29.284 -26.747 1.00 38.41 168 ILE A N 1
ATOM 1250 C CA 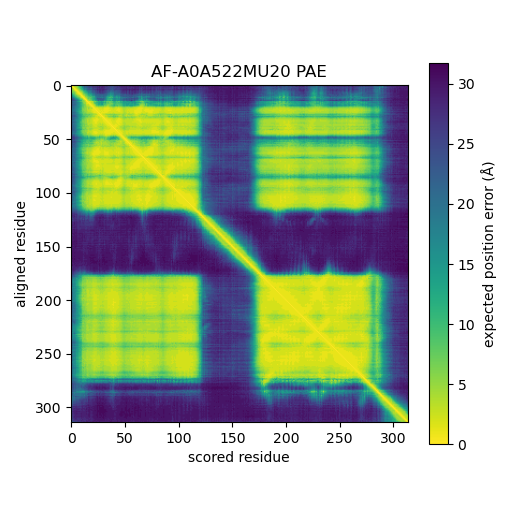. ILE A 1 168 ? -3.886 -29.711 -26.774 1.00 38.41 168 ILE A CA 1
ATOM 1251 C C . ILE A 1 168 ? -3.006 -28.503 -26.425 1.00 38.41 168 ILE A C 1
ATOM 1253 O O . ILE A 1 168 ? -2.924 -27.549 -27.196 1.00 38.41 168 ILE A O 1
ATOM 1257 N N . VAL A 1 169 ? -2.392 -28.533 -25.241 1.00 45.12 169 VAL A N 1
ATOM 1258 C CA . VAL A 1 169 ? -1.356 -27.575 -24.849 1.00 45.12 169 VAL A CA 1
ATOM 1259 C C . VAL A 1 169 ? -0.091 -27.975 -25.592 1.00 45.12 169 VAL A C 1
ATOM 1261 O O . VAL A 1 169 ? 0.524 -28.998 -25.297 1.00 45.12 169 VAL A O 1
ATOM 1264 N N . ASP A 1 170 ? 0.246 -27.174 -26.595 1.00 39.66 170 ASP A N 1
ATOM 1265 C CA . ASP A 1 170 ? 1.549 -27.181 -27.240 1.00 39.66 170 ASP A CA 1
ATOM 1266 C C . ASP A 1 170 ? 2.584 -26.792 -26.174 1.00 39.66 170 ASP A C 1
ATOM 1268 O O . ASP A 1 170 ? 2.595 -25.666 -25.670 1.00 39.66 170 ASP A O 1
ATOM 1272 N N . GLY A 1 171 ? 3.370 -27.778 -25.740 1.00 42.50 171 GLY A N 1
ATOM 1273 C CA . GLY A 1 171 ? 4.408 -27.626 -24.731 1.00 42.50 171 GLY A CA 1
ATOM 1274 C C . GLY A 1 171 ? 5.515 -26.730 -25.266 1.00 42.50 171 GLY A C 1
ATOM 1275 O O . GLY A 1 171 ? 6.407 -27.192 -25.974 1.00 42.50 171 GLY A O 1
ATOM 1276 N N . ARG A 1 172 ? 5.447 -25.442 -24.933 1.00 45.06 172 ARG A N 1
ATOM 1277 C CA . ARG A 1 172 ? 6.434 -24.445 -25.334 1.00 45.06 172 ARG A CA 1
ATOM 1278 C C . ARG A 1 172 ? 7.155 -23.913 -24.101 1.00 45.06 172 ARG A C 1
ATOM 1280 O O . ARG A 1 172 ? 6.730 -22.931 -23.519 1.00 45.06 172 ARG A O 1
ATOM 1287 N N . ASP A 1 173 ? 8.241 -24.594 -23.742 1.00 45.72 173 ASP A N 1
ATOM 1288 C CA . ASP A 1 173 ? 9.417 -24.019 -23.072 1.00 45.72 173 ASP A CA 1
ATOM 1289 C C . ASP A 1 173 ? 9.155 -23.116 -21.841 1.00 45.72 173 ASP A C 1
ATOM 1291 O O . ASP A 1 173 ? 9.690 -22.017 -21.734 1.00 45.72 173 ASP A O 1
ATOM 1295 N N . ASP A 1 174 ? 8.386 -23.595 -20.858 1.00 52.53 174 ASP A N 1
ATOM 1296 C CA . ASP A 1 174 ? 8.294 -22.966 -19.527 1.00 52.53 174 ASP A CA 1
ATOM 1297 C C . ASP A 1 174 ? 9.492 -23.371 -18.646 1.00 52.53 174 ASP A C 1
ATOM 1299 O O . ASP A 1 174 ? 9.352 -23.902 -17.541 1.00 52.53 174 ASP A O 1
ATOM 1303 N N . ALA A 1 175 ? 10.714 -23.143 -19.132 1.00 60.16 175 ALA A N 1
ATOM 1304 C CA . ALA A 1 175 ? 11.824 -23.010 -18.199 1.00 60.16 175 ALA A CA 1
ATOM 1305 C C . ALA A 1 175 ? 11.580 -21.704 -17.424 1.00 60.16 175 ALA A C 1
ATOM 1307 O O . ALA A 1 175 ? 11.431 -20.659 -18.065 1.00 60.16 175 ALA A O 1
ATOM 1308 N N . PRO A 1 176 ? 11.501 -21.721 -16.079 1.00 66.56 176 PRO A N 1
ATOM 1309 C CA . PRO A 1 176 ? 11.285 -20.498 -15.321 1.00 66.56 176 PRO A CA 1
ATOM 1310 C C . PRO A 1 176 ? 12.380 -19.502 -15.699 1.00 66.56 176 PRO A C 1
ATOM 1312 O O . PRO A 1 176 ? 13.564 -19.792 -15.525 1.00 66.56 176 PRO A O 1
ATOM 1315 N N . HIS A 1 177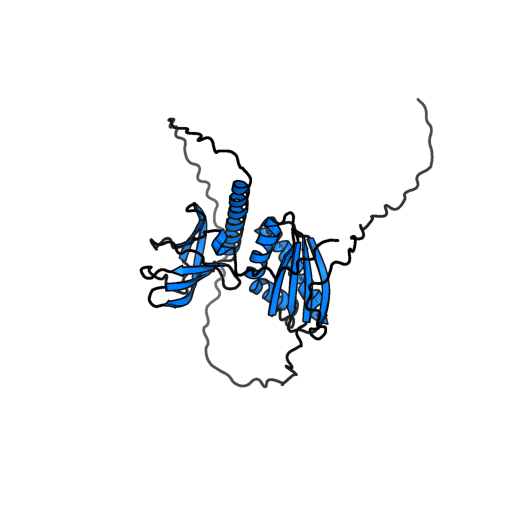 ? 11.981 -18.354 -16.258 1.00 73.81 177 HIS A N 1
ATOM 1316 C CA . HIS A 1 177 ? 12.923 -17.282 -16.554 1.00 73.81 177 HIS A CA 1
ATOM 1317 C C . HIS A 1 177 ? 13.694 -16.954 -15.277 1.00 73.81 177 HIS A C 1
ATOM 1319 O O . HIS A 1 177 ? 13.097 -16.822 -14.205 1.00 73.81 177 HIS A O 1
ATOM 1325 N N . GLU A 1 178 ? 15.016 -16.859 -15.396 1.00 85.38 178 GLU A N 1
ATOM 1326 C CA . GLU A 1 178 ? 15.850 -16.380 -14.303 1.00 85.38 178 GLU A CA 1
ATOM 1327 C C . GLU A 1 178 ? 15.328 -15.003 -13.863 1.00 85.38 178 GLU A C 1
ATOM 1329 O O . GLU A 1 178 ? 14.952 -14.201 -14.726 1.00 85.38 178 GLU A O 1
ATOM 1334 N N . PRO A 1 179 ? 15.239 -14.725 -12.551 1.00 89.44 179 PRO A N 1
ATOM 1335 C CA . PRO A 1 179 ? 14.762 -13.434 -12.098 1.00 89.44 179 PRO A CA 1
ATOM 1336 C C . PRO A 1 179 ? 15.646 -12.315 -12.658 1.00 89.44 179 PRO A C 1
ATOM 1338 O O . PRO A 1 179 ? 16.875 -12.379 -12.634 1.00 89.44 179 PRO A O 1
ATOM 1341 N N . VAL A 1 180 ? 15.004 -11.273 -13.168 1.00 92.62 180 VAL A N 1
ATOM 1342 C CA . VAL A 1 180 ? 15.648 -10.054 -13.656 1.00 92.62 180 VAL A CA 1
ATOM 1343 C C . VAL A 1 180 ? 15.098 -8.903 -12.840 1.00 92.62 180 VAL A C 1
ATOM 1345 O O . VAL A 1 180 ? 13.889 -8.828 -12.625 1.00 92.62 180 VAL A O 1
ATOM 1348 N N . TRP A 1 181 ? 15.952 -7.988 -12.394 1.00 92.69 181 TRP A N 1
ATOM 1349 C CA . TRP A 1 181 ? 15.491 -6.819 -11.654 1.00 92.69 181 TRP A CA 1
ATOM 1350 C C . TRP A 1 181 ? 15.850 -5.506 -12.329 1.00 92.69 181 TRP A C 1
ATOM 1352 O O . TRP A 1 181 ? 16.770 -5.413 -13.143 1.00 92.69 181 TRP A O 1
ATOM 1362 N N . CYS A 1 182 ? 15.102 -4.474 -11.960 1.00 93.62 182 CYS A N 1
ATOM 1363 C CA . CYS A 1 182 ? 15.392 -3.096 -12.307 1.00 93.62 182 CYS A CA 1
ATOM 1364 C C . CYS A 1 182 ? 15.307 -2.235 -11.054 1.00 93.62 182 CYS A C 1
ATOM 1366 O O . CYS A 1 182 ? 14.300 -2.257 -10.340 1.00 93.62 182 CYS A O 1
ATOM 1368 N N . ASP A 1 183 ? 16.378 -1.489 -10.803 1.00 94.25 183 ASP A N 1
ATOM 1369 C CA . ASP A 1 183 ? 16.464 -0.579 -9.670 1.00 94.25 183 ASP A CA 1
ATOM 1370 C C . ASP A 1 183 ? 16.040 0.826 -10.111 1.00 94.25 183 ASP A C 1
ATOM 1372 O O . ASP A 1 183 ? 16.407 1.309 -11.186 1.00 94.25 183 ASP A O 1
ATOM 1376 N N . THR A 1 184 ? 15.290 1.508 -9.259 1.00 95.75 184 THR A N 1
ATOM 1377 C CA . THR A 1 184 ? 14.910 2.909 -9.411 1.00 95.75 184 THR A CA 1
ATOM 1378 C C . THR A 1 184 ? 15.063 3.620 -8.076 1.00 95.75 184 THR A C 1
ATOM 1380 O O . THR A 1 184 ? 15.152 2.989 -7.024 1.00 95.75 184 THR A O 1
ATOM 1383 N N . VAL A 1 185 ? 15.081 4.942 -8.110 1.00 96.44 185 VAL A N 1
ATOM 1384 C CA . VAL A 1 185 ? 15.004 5.759 -6.905 1.00 96.44 185 VAL A CA 1
ATOM 1385 C C . VAL A 1 185 ? 13.919 6.796 -7.115 1.00 96.44 185 VAL A C 1
ATOM 1387 O O . VAL A 1 185 ? 13.876 7.425 -8.172 1.00 96.44 185 VAL A O 1
ATOM 1390 N N . PHE A 1 186 ? 13.056 6.947 -6.116 1.00 97.06 186 PHE A N 1
ATOM 1391 C CA . PHE A 1 186 ? 12.086 8.028 -6.015 1.00 97.06 186 PHE A CA 1
ATOM 1392 C C . PHE A 1 186 ? 12.611 9.079 -5.040 1.00 97.06 186 PHE A C 1
ATOM 1394 O O . PHE A 1 186 ? 13.002 8.740 -3.927 1.00 97.06 186 PHE A O 1
ATOM 1401 N N . THR A 1 187 ? 12.585 10.347 -5.427 1.00 96.69 187 THR A N 1
ATOM 1402 C CA . THR A 1 187 ? 12.923 11.482 -4.562 1.00 96.69 187 THR A CA 1
ATOM 1403 C C . THR A 1 187 ? 11.656 12.227 -4.185 1.00 96.69 187 THR A C 1
ATOM 1405 O O . THR A 1 187 ? 10.837 12.552 -5.049 1.00 96.69 187 THR A O 1
ATOM 1408 N N . LEU A 1 188 ? 11.504 12.483 -2.886 1.00 96.12 188 LEU A N 1
ATOM 1409 C CA . LEU A 1 188 ? 10.348 13.140 -2.290 1.00 96.12 188 LEU A CA 1
ATOM 1410 C C . LEU A 1 188 ? 10.743 14.447 -1.603 1.00 96.12 188 LEU A C 1
ATOM 1412 O O . LEU A 1 188 ? 11.917 14.750 -1.411 1.00 96.12 188 LEU A O 1
ATOM 1416 N N . ALA A 1 189 ? 9.738 15.243 -1.237 1.00 94.62 189 ALA A N 1
ATOM 1417 C CA . ALA A 1 189 ? 9.947 16.553 -0.626 1.00 94.62 189 ALA A CA 1
ATOM 1418 C C . ALA A 1 189 ? 10.528 16.481 0.796 1.00 94.62 189 ALA A C 1
ATOM 1420 O O . ALA A 1 189 ? 11.180 17.431 1.231 1.00 94.62 189 ALA A O 1
ATOM 1421 N N . SER A 1 190 ? 10.276 15.391 1.526 1.00 92.44 190 SER A N 1
ATOM 1422 C CA . SER A 1 190 ? 10.772 15.210 2.888 1.00 92.44 190 SER A CA 1
ATOM 1423 C C . SER A 1 190 ? 10.988 13.732 3.243 1.00 92.44 190 SER A C 1
ATOM 1425 O O . SER A 1 190 ? 10.412 12.852 2.590 1.00 92.44 190 SER A O 1
ATOM 1427 N N . PRO A 1 191 ? 11.787 13.441 4.287 1.00 91.19 191 PRO A N 1
ATOM 1428 C CA . PRO A 1 191 ? 11.958 12.082 4.802 1.00 91.19 191 PRO A CA 1
ATOM 1429 C C . PRO A 1 191 ? 10.653 11.433 5.280 1.00 91.19 191 PRO A C 1
ATOM 1431 O O . PRO A 1 191 ? 10.455 10.232 5.112 1.00 91.19 191 PRO A O 1
ATOM 1434 N N . GLU A 1 192 ? 9.729 12.219 5.832 1.00 89.88 192 GLU A N 1
ATOM 1435 C CA . GLU A 1 192 ? 8.413 11.742 6.271 1.00 89.88 192 GLU A CA 1
ATOM 1436 C C . GLU A 1 192 ? 7.560 11.284 5.084 1.00 89.88 192 GLU A C 1
ATOM 1438 O O . GLU A 1 192 ? 6.946 10.215 5.127 1.00 89.88 192 GLU A O 1
ATOM 1443 N N . ASP A 1 193 ? 7.558 12.061 3.995 1.00 93.31 193 ASP A N 1
ATOM 1444 C CA . ASP A 1 193 ? 6.881 11.664 2.763 1.00 93.31 193 ASP A CA 1
ATOM 1445 C C . ASP A 1 193 ? 7.521 10.398 2.178 1.00 93.31 193 ASP A C 1
ATOM 1447 O O . ASP A 1 193 ? 6.790 9.513 1.733 1.00 93.31 193 ASP A O 1
ATOM 1451 N N . ALA A 1 194 ? 8.855 10.272 2.208 1.00 93.94 194 ALA A N 1
ATOM 1452 C CA . ALA A 1 194 ? 9.567 9.088 1.721 1.00 93.94 194 ALA A CA 1
ATOM 1453 C C . ALA A 1 194 ? 9.196 7.823 2.506 1.00 93.94 194 ALA A C 1
ATOM 1455 O O . ALA A 1 194 ? 8.860 6.795 1.914 1.00 93.94 194 ALA A O 1
ATOM 1456 N N . TRP A 1 195 ? 9.171 7.914 3.836 1.00 91.44 195 TRP A N 1
ATOM 1457 C CA . TRP A 1 195 ? 8.732 6.816 4.692 1.00 91.44 195 TRP A CA 1
ATOM 1458 C C . TRP A 1 195 ? 7.275 6.422 4.417 1.00 91.44 195 TRP A C 1
ATOM 1460 O O . TRP A 1 195 ? 6.973 5.248 4.191 1.00 91.44 195 TRP A O 1
ATOM 1470 N N . PHE A 1 196 ? 6.368 7.401 4.345 1.00 92.19 196 PHE A N 1
ATOM 1471 C CA . PHE A 1 196 ? 4.956 7.140 4.061 1.00 92.19 196 PHE A CA 1
ATOM 1472 C C . PHE A 1 196 ? 4.754 6.517 2.670 1.00 92.19 196 PHE A C 1
ATOM 1474 O O . PHE A 1 196 ? 3.965 5.582 2.503 1.00 92.19 196 PHE A O 1
ATOM 1481 N N . PHE A 1 197 ? 5.480 7.017 1.670 1.00 95.31 197 PHE A N 1
ATOM 1482 C CA . PHE A 1 197 ? 5.441 6.516 0.301 1.00 95.31 197 PHE A CA 1
ATOM 1483 C C . PHE A 1 197 ? 5.910 5.062 0.200 1.00 95.31 197 PHE A C 1
ATOM 1485 O O . PHE A 1 197 ? 5.296 4.297 -0.538 1.00 95.31 197 PHE A O 1
ATOM 1492 N N . ALA A 1 198 ? 6.928 4.647 0.960 1.00 93.81 198 ALA A N 1
ATOM 1493 C CA . ALA A 1 198 ? 7.390 3.258 0.959 1.00 93.81 198 ALA A CA 1
ATOM 1494 C C . ALA A 1 198 ? 6.291 2.275 1.409 1.00 93.81 198 ALA A C 1
ATOM 1496 O O . ALA A 1 198 ? 6.064 1.261 0.748 1.00 93.81 198 ALA A O 1
ATOM 1497 N N . HIS A 1 199 ? 5.538 2.608 2.464 1.00 91.44 199 HIS A N 1
ATOM 1498 C CA . HIS A 1 199 ? 4.396 1.797 2.908 1.00 91.44 199 HIS A CA 1
ATOM 1499 C C . HIS A 1 199 ? 3.230 1.821 1.913 1.00 91.44 199 HIS A C 1
ATOM 1501 O O . HIS A 1 199 ? 2.594 0.793 1.668 1.00 91.44 199 HIS A O 1
ATOM 1507 N N . TRP A 1 200 ? 2.950 2.985 1.318 1.00 94.62 200 TRP A N 1
ATOM 1508 C CA . TRP A 1 200 ? 1.949 3.098 0.257 1.00 94.62 200 TRP A CA 1
ATOM 1509 C C . TRP A 1 200 ? 2.320 2.233 -0.953 1.00 94.62 200 TRP A C 1
ATOM 1511 O O . TRP A 1 200 ? 1.453 1.559 -1.509 1.00 94.62 200 TRP A O 1
ATOM 1521 N N . LEU A 1 201 ? 3.598 2.212 -1.335 1.00 95.44 201 LEU A N 1
ATOM 1522 C CA . LEU A 1 201 ? 4.096 1.443 -2.468 1.00 95.44 201 LEU A CA 1
ATOM 1523 C C . LEU A 1 201 ? 3.993 -0.063 -2.220 1.00 95.44 201 LEU A C 1
ATOM 1525 O O . LEU A 1 201 ? 3.512 -0.777 -3.101 1.00 95.44 201 LEU A O 1
ATOM 1529 N N . ASP A 1 202 ? 4.392 -0.540 -1.036 1.00 92.50 202 ASP A N 1
ATOM 1530 C CA . ASP A 1 202 ? 4.252 -1.958 -0.694 1.00 92.50 202 ASP A CA 1
ATOM 1531 C C . ASP A 1 202 ? 2.783 -2.391 -0.752 1.00 92.50 202 ASP A C 1
ATOM 1533 O O . ASP A 1 202 ? 2.451 -3.376 -1.409 1.00 92.50 202 ASP A O 1
ATOM 1537 N N . TYR A 1 203 ? 1.877 -1.603 -0.170 1.00 92.56 203 TYR A N 1
ATOM 1538 C CA . TYR A 1 203 ? 0.444 -1.888 -0.208 1.00 92.56 203 TYR A CA 1
ATOM 1539 C C . TYR A 1 203 ? -0.110 -2.028 -1.633 1.00 92.56 203 TYR A C 1
ATOM 1541 O O . TYR A 1 203 ? -0.928 -2.913 -1.877 1.00 92.56 203 TYR A O 1
ATOM 1549 N N . HIS A 1 204 ? 0.343 -1.186 -2.569 1.00 94.81 204 HIS A N 1
ATOM 1550 C CA . HIS A 1 204 ? -0.118 -1.176 -3.964 1.00 94.81 204 HIS A CA 1
ATOM 1551 C C . HIS A 1 204 ? 0.616 -2.177 -4.868 1.00 94.81 204 HIS A C 1
ATOM 1553 O O . HIS A 1 204 ? 0.462 -2.135 -6.092 1.00 94.81 204 HIS A O 1
ATOM 1559 N N . PHE A 1 205 ? 1.414 -3.092 -4.305 1.00 95.81 205 PHE A N 1
ATOM 1560 C CA . PHE A 1 205 ? 2.094 -4.130 -5.079 1.00 95.81 205 PHE A CA 1
ATOM 1561 C C . PHE A 1 205 ? 1.161 -4.880 -6.057 1.00 95.81 205 PHE A C 1
ATOM 1563 O O . PHE A 1 205 ? 1.541 -5.015 -7.226 1.00 95.81 205 PHE A O 1
ATOM 1570 N N . PRO A 1 206 ? -0.050 -5.342 -5.668 1.00 94.44 206 PRO A N 1
ATOM 1571 C CA . PRO A 1 206 ? -0.943 -6.043 -6.593 1.00 94.44 206 PRO A CA 1
ATOM 1572 C C . PRO A 1 206 ? -1.338 -5.195 -7.809 1.00 94.44 206 PRO A C 1
ATOM 1574 O O . PRO A 1 206 ? -1.337 -5.688 -8.939 1.00 94.44 206 PRO A O 1
ATOM 1577 N N . GLU A 1 207 ? -1.636 -3.912 -7.604 1.00 95.31 207 GLU A N 1
ATOM 1578 C CA . GLU A 1 207 ? -1.966 -2.968 -8.668 1.00 95.31 207 GLU A CA 1
ATOM 1579 C C . GLU A 1 207 ? -0.763 -2.704 -9.574 1.00 95.31 207 GLU A C 1
ATOM 1581 O O . GLU A 1 207 ? -0.906 -2.718 -10.799 1.00 95.31 207 GLU A O 1
ATOM 1586 N N . VAL A 1 208 ? 0.429 -2.515 -9.002 1.00 97.19 208 VAL A N 1
ATOM 1587 C CA . VAL A 1 208 ? 1.665 -2.314 -9.773 1.00 97.19 208 VAL A CA 1
ATOM 1588 C C . VAL A 1 208 ? 1.988 -3.553 -10.615 1.00 97.19 208 VAL A C 1
ATOM 1590 O O . VAL A 1 208 ? 2.318 -3.424 -11.796 1.00 97.19 208 VAL A O 1
ATOM 1593 N N . SER A 1 209 ? 1.827 -4.753 -10.053 1.00 96.44 209 SER A N 1
ATOM 1594 C CA . SER A 1 209 ? 2.028 -6.017 -10.770 1.00 96.44 209 SER A CA 1
ATOM 1595 C C . SER A 1 209 ? 1.014 -6.192 -11.906 1.00 96.44 209 SER A C 1
ATOM 1597 O O . SER A 1 209 ? 1.381 -6.539 -13.032 1.00 96.44 209 SER A O 1
ATOM 1599 N N . ALA A 1 210 ? -0.258 -5.853 -11.671 1.00 95.69 210 ALA A N 1
ATOM 1600 C CA . ALA A 1 210 ? -1.271 -5.847 -12.724 1.00 95.69 210 ALA A CA 1
ATOM 1601 C C . ALA A 1 210 ? -0.926 -4.856 -13.850 1.00 95.69 210 ALA A C 1
ATOM 1603 O O . ALA A 1 210 ? -1.097 -5.179 -15.025 1.00 95.69 210 ALA A O 1
ATOM 1604 N N . ARG A 1 211 ? -0.397 -3.671 -13.516 1.00 95.38 211 ARG A N 1
ATOM 1605 C CA . ARG A 1 211 ? 0.028 -2.662 -14.500 1.00 95.38 211 ARG A CA 1
ATOM 1606 C C . ARG A 1 211 ? 1.181 -3.140 -15.372 1.00 95.38 211 ARG A C 1
ATOM 1608 O O . ARG A 1 211 ? 1.114 -2.929 -16.582 1.00 95.38 211 ARG A O 1
ATOM 1615 N N . ALA A 1 212 ? 2.177 -3.811 -14.794 1.00 95.62 212 ALA A N 1
ATOM 1616 C CA . ALA A 1 212 ? 3.254 -4.429 -15.565 1.00 95.62 212 ALA A CA 1
ATOM 1617 C C . ALA A 1 212 ? 2.683 -5.393 -16.619 1.00 95.62 212 ALA A C 1
ATOM 1619 O O . ALA A 1 212 ? 2.951 -5.246 -17.811 1.00 95.62 212 ALA A O 1
ATOM 1620 N N . ARG A 1 213 ? 1.777 -6.286 -16.194 1.00 95.88 213 ARG A N 1
ATOM 1621 C CA . ARG A 1 213 ? 1.131 -7.275 -17.072 1.00 95.88 213 ARG A CA 1
ATOM 1622 C C . ARG A 1 213 ? 0.221 -6.674 -18.143 1.00 95.88 213 ARG A C 1
ATOM 1624 O O . ARG A 1 213 ? 0.027 -7.278 -19.194 1.00 95.88 213 ARG A O 1
ATOM 1631 N N . MET A 1 214 ? -0.375 -5.511 -17.879 1.00 94.06 214 MET A N 1
ATOM 1632 C CA . MET A 1 214 ? -1.171 -4.786 -18.875 1.00 94.06 214 MET A CA 1
ATOM 1633 C C . MET A 1 214 ? -0.305 -4.168 -19.977 1.00 94.06 214 MET A C 1
ATOM 1635 O O . MET A 1 214 ? -0.787 -4.020 -21.098 1.00 94.06 214 MET A O 1
ATOM 1639 N N . GLY A 1 215 ? 0.933 -3.775 -19.658 1.00 90.44 215 GLY A N 1
ATOM 1640 C CA . GLY A 1 215 ? 1.896 -3.272 -20.640 1.00 90.44 215 GLY A CA 1
ATOM 1641 C C . GLY A 1 215 ? 2.485 -4.391 -21.496 1.00 90.44 215 GLY A C 1
ATOM 1642 O O . GLY A 1 215 ? 2.566 -4.252 -22.714 1.00 90.44 215 GLY A O 1
ATOM 1643 N N . ASP A 1 216 ? 2.837 -5.510 -20.862 1.00 93.00 216 ASP A N 1
ATOM 1644 C CA . ASP A 1 216 ? 3.310 -6.727 -21.519 1.00 93.00 216 ASP A CA 1
ATOM 1645 C C . ASP A 1 216 ? 2.859 -7.957 -20.718 1.00 93.00 216 ASP A C 1
ATOM 1647 O O . ASP A 1 216 ? 3.179 -8.098 -19.539 1.00 93.00 216 ASP A O 1
ATOM 1651 N N . ALA A 1 217 ? 2.132 -8.879 -21.355 1.00 93.56 217 ALA A N 1
ATOM 1652 C CA . ALA A 1 217 ? 1.585 -10.058 -20.682 1.00 93.56 217 ALA A CA 1
ATOM 1653 C C . ALA A 1 217 ? 2.660 -10.986 -20.082 1.00 93.56 217 ALA A C 1
ATOM 1655 O O . ALA A 1 217 ? 2.342 -11.737 -19.160 1.00 93.56 217 ALA A O 1
ATOM 1656 N N . SER A 1 218 ? 3.899 -10.918 -20.587 1.00 93.31 218 SER A N 1
ATOM 1657 C CA . SER A 1 218 ? 5.056 -11.671 -20.090 1.00 93.31 218 SER A CA 1
ATOM 1658 C C . SER A 1 218 ? 5.798 -10.981 -18.940 1.00 93.31 218 SER A C 1
ATOM 1660 O O . SER A 1 218 ? 6.672 -11.603 -18.340 1.00 93.31 218 SER A O 1
ATOM 1662 N N . ALA A 1 219 ? 5.462 -9.726 -18.609 1.00 94.38 219 ALA A N 1
ATOM 1663 C CA . ALA A 1 219 ? 6.066 -8.961 -17.518 1.00 94.38 219 ALA A CA 1
ATOM 1664 C C . ALA A 1 219 ? 5.464 -9.346 -16.155 1.00 94.38 219 ALA A C 1
ATOM 1666 O O . ALA A 1 219 ? 4.592 -8.671 -15.598 1.00 94.38 219 ALA A O 1
ATOM 1667 N N . HIS A 1 220 ? 5.938 -10.458 -15.605 1.00 95.31 220 HIS A N 1
ATOM 1668 C CA . HIS A 1 220 ? 5.545 -10.972 -14.299 1.00 95.31 220 HIS A CA 1
ATOM 1669 C C . HIS A 1 220 ? 6.360 -10.301 -13.193 1.00 95.31 220 HIS A C 1
ATOM 1671 O O . HIS A 1 220 ? 7.445 -10.761 -12.854 1.00 95.31 220 HIS A O 1
ATOM 1677 N N . LEU A 1 221 ? 5.833 -9.215 -12.623 1.00 96.44 221 LEU A N 1
ATOM 1678 C CA . LEU A 1 221 ? 6.406 -8.594 -11.428 1.00 96.44 221 LEU A CA 1
ATOM 1679 C C . LEU A 1 221 ? 6.104 -9.459 -10.196 1.00 96.44 221 LEU A C 1
ATOM 1681 O O . LEU A 1 221 ? 4.944 -9.575 -9.786 1.00 96.44 221 LEU A O 1
ATOM 1685 N N . CYS A 1 222 ? 7.150 -10.045 -9.620 1.00 95.19 222 CYS A N 1
ATOM 1686 C CA . CYS A 1 222 ? 7.081 -10.970 -8.490 1.00 95.19 222 CYS A CA 1
ATOM 1687 C C . CYS A 1 222 ? 7.256 -10.263 -7.148 1.00 95.19 222 CYS A C 1
ATOM 1689 O O . CYS A 1 222 ? 6.635 -10.653 -6.161 1.00 95.19 222 CYS A O 1
ATOM 1691 N N . GLU A 1 223 ? 8.090 -9.225 -7.111 1.00 93.62 223 GLU A N 1
ATOM 1692 C CA . GLU A 1 223 ? 8.446 -8.557 -5.867 1.00 93.62 223 GLU A CA 1
ATOM 1693 C C . GLU A 1 223 ? 8.800 -7.087 -6.098 1.00 93.62 223 GLU A C 1
ATOM 1695 O O . GLU A 1 223 ? 9.357 -6.711 -7.132 1.00 93.62 223 GLU A O 1
ATOM 1700 N N . ILE A 1 224 ? 8.467 -6.262 -5.109 1.00 94.69 224 ILE A N 1
ATOM 1701 C CA . ILE A 1 224 ? 8.999 -4.914 -4.938 1.00 94.69 224 ILE A CA 1
ATOM 1702 C C . ILE A 1 224 ? 9.715 -4.909 -3.594 1.00 94.69 224 ILE A C 1
ATOM 1704 O O . ILE A 1 224 ? 9.109 -5.248 -2.576 1.00 94.69 224 ILE A O 1
ATOM 1708 N N . VAL A 1 225 ? 10.986 -4.525 -3.604 1.00 92.38 225 VAL A N 1
ATOM 1709 C CA . VAL A 1 225 ? 11.773 -4.278 -2.395 1.00 92.38 225 VAL A CA 1
ATOM 1710 C C . VAL A 1 225 ? 12.041 -2.785 -2.338 1.00 92.38 225 VAL A C 1
ATOM 1712 O O . VAL A 1 225 ? 12.494 -2.216 -3.328 1.00 92.38 225 VAL A O 1
ATOM 1715 N N . ALA A 1 226 ? 11.754 -2.143 -1.210 1.00 91.56 226 ALA A N 1
ATOM 1716 C CA . ALA A 1 226 ? 11.964 -0.713 -1.027 1.00 91.56 226 ALA A CA 1
ATOM 1717 C C . ALA A 1 226 ? 12.890 -0.453 0.163 1.00 91.56 226 ALA A C 1
ATOM 1719 O O . ALA A 1 226 ? 12.811 -1.138 1.182 1.00 91.56 226 ALA A O 1
ATOM 1720 N N . ARG A 1 227 ? 13.755 0.552 0.039 1.00 90.88 227 ARG A N 1
ATOM 1721 C CA . ARG A 1 227 ? 14.607 1.061 1.114 1.00 90.88 227 ARG A CA 1
ATOM 1722 C C . ARG A 1 227 ? 14.499 2.577 1.166 1.00 90.88 227 ARG A C 1
ATOM 1724 O O . ARG A 1 227 ? 14.734 3.248 0.166 1.00 90.88 227 ARG A O 1
ATOM 1731 N N . VAL A 1 228 ? 14.200 3.110 2.344 1.00 91.94 228 VAL A N 1
ATOM 1732 C CA . VAL A 1 228 ? 14.157 4.557 2.583 1.00 91.94 228 VAL A CA 1
ATOM 1733 C C . VAL A 1 228 ? 15.541 5.042 3.007 1.00 91.94 228 VAL A C 1
ATOM 1735 O O . VAL A 1 228 ? 16.158 4.466 3.905 1.00 91.94 228 VAL A O 1
ATOM 1738 N N . VAL A 1 229 ? 16.038 6.093 2.358 1.00 91.44 229 VAL A N 1
ATOM 1739 C CA . VAL A 1 229 ? 17.300 6.766 2.677 1.00 91.44 229 VAL A CA 1
ATOM 1740 C C . VAL A 1 229 ? 17.057 8.270 2.621 1.00 91.44 229 VAL A C 1
ATOM 1742 O O . VAL A 1 229 ? 16.961 8.846 1.542 1.00 91.44 229 VAL A O 1
ATOM 1745 N N . ASP A 1 230 ? 16.973 8.915 3.785 1.00 92.44 230 ASP A N 1
ATOM 1746 C CA . ASP A 1 230 ? 16.627 10.340 3.889 1.00 92.44 230 ASP A CA 1
ATOM 1747 C C . ASP A 1 230 ? 15.281 10.639 3.193 1.00 92.44 230 ASP A C 1
ATOM 1749 O O . ASP A 1 230 ? 14.269 10.045 3.557 1.00 92.44 230 ASP A O 1
ATOM 1753 N N . HIS A 1 231 ? 15.256 11.512 2.185 1.00 94.56 231 HIS A N 1
ATOM 1754 C CA . HIS A 1 231 ? 14.071 11.851 1.392 1.00 94.56 231 HIS A CA 1
ATOM 1755 C C . HIS A 1 231 ? 13.957 11.024 0.093 1.00 94.56 231 HIS A C 1
ATOM 1757 O O . HIS A 1 231 ? 13.188 11.365 -0.809 1.00 94.56 231 HIS A O 1
ATOM 1763 N N . GLU A 1 232 ? 14.733 9.944 -0.022 1.00 95.56 232 GLU A N 1
ATOM 1764 C CA . GLU A 1 232 ? 14.765 9.049 -1.176 1.00 95.56 232 GLU A CA 1
ATOM 1765 C C . GLU A 1 232 ? 14.216 7.664 -0.816 1.00 95.56 232 GLU A C 1
ATOM 1767 O O . GLU A 1 232 ? 14.437 7.143 0.278 1.00 95.56 232 GLU A O 1
ATOM 1772 N N . VAL A 1 233 ? 13.519 7.040 -1.763 1.00 96.06 233 VAL A N 1
ATOM 1773 C CA . VAL A 1 233 ? 13.090 5.642 -1.686 1.00 96.06 233 VAL A CA 1
ATOM 1774 C C . VAL A 1 233 ? 13.712 4.892 -2.847 1.00 96.06 233 VAL A C 1
ATOM 1776 O O . VAL A 1 233 ? 13.302 5.033 -4.000 1.00 96.06 233 VAL A O 1
ATOM 1779 N N . GLU A 1 234 ? 14.727 4.098 -2.538 1.00 94.88 234 GLU A N 1
ATOM 1780 C CA . GLU A 1 234 ? 15.330 3.173 -3.484 1.00 94.88 234 GLU A CA 1
ATOM 1781 C C . GLU A 1 234 ? 14.396 1.967 -3.623 1.00 94.88 234 GLU A C 1
ATOM 1783 O O . GLU A 1 234 ? 13.977 1.378 -2.627 1.00 94.88 234 GLU A O 1
ATOM 1788 N N . VAL A 1 235 ? 14.036 1.608 -4.853 1.00 95.75 235 VAL A N 1
ATOM 1789 C CA . VAL A 1 235 ? 13.089 0.530 -5.145 1.00 95.75 235 VAL A CA 1
ATOM 1790 C C . VAL A 1 235 ? 13.690 -0.436 -6.153 1.00 95.75 235 VAL A C 1
ATOM 1792 O O . VAL A 1 235 ? 14.159 -0.031 -7.213 1.00 95.75 235 VAL A O 1
ATOM 1795 N N . ARG A 1 236 ? 13.629 -1.726 -5.840 1.00 94.81 236 ARG A N 1
ATOM 1796 C CA . ARG A 1 236 ? 13.996 -2.826 -6.727 1.00 94.81 236 ARG A CA 1
ATOM 1797 C C . ARG A 1 236 ? 12.740 -3.565 -7.159 1.00 94.81 236 ARG A C 1
ATOM 1799 O O . ARG A 1 236 ? 12.045 -4.147 -6.327 1.00 94.81 236 ARG A O 1
ATOM 1806 N N . PHE A 1 237 ? 12.476 -3.569 -8.460 1.00 95.88 237 PHE A N 1
ATOM 1807 C CA . PHE A 1 237 ? 11.416 -4.367 -9.070 1.00 95.88 237 PHE A CA 1
ATOM 1808 C C . PHE A 1 237 ? 11.998 -5.690 -9.555 1.00 95.88 237 PHE A C 1
ATOM 1810 O O . PHE A 1 237 ? 12.894 -5.676 -10.395 1.00 95.88 237 PHE A O 1
ATOM 1817 N N . VAL A 1 238 ? 11.496 -6.819 -9.056 1.00 95.31 238 VAL A N 1
ATOM 1818 C CA . VAL A 1 238 ? 11.962 -8.161 -9.434 1.00 95.31 238 VAL A CA 1
ATOM 1819 C C . VAL A 1 238 ? 10.930 -8.827 -10.336 1.00 95.31 238 VAL A C 1
ATOM 1821 O O .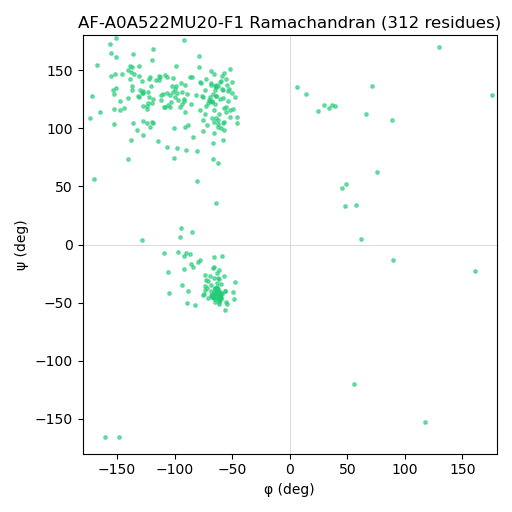 VAL A 1 238 ? 9.783 -9.042 -9.937 1.00 95.31 238 VAL A O 1
ATOM 1824 N N . PHE A 1 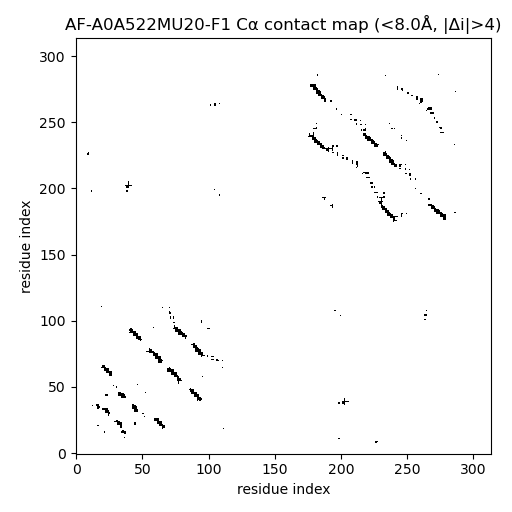239 ? 11.347 -9.176 -11.548 1.00 94.81 239 PHE A N 1
ATOM 1825 C CA . PHE A 1 239 ? 10.518 -9.789 -12.575 1.00 94.81 239 PHE A CA 1
ATOM 1826 C C . PHE A 1 239 ? 10.952 -11.221 -12.873 1.00 94.81 239 PHE A C 1
ATOM 1828 O O . PHE A 1 239 ? 12.142 -11.522 -12.937 1.00 94.81 239 PHE A O 1
ATOM 1835 N N . GLN A 1 240 ? 9.982 -12.080 -13.164 1.00 94.31 240 GLN A N 1
ATOM 1836 C CA . GLN A 1 240 ? 10.202 -13.376 -13.799 1.00 94.31 240 GLN A CA 1
ATOM 1837 C C . GLN A 1 240 ? 9.874 -13.256 -15.290 1.00 94.31 240 GLN A C 1
ATOM 1839 O O . GLN A 1 240 ? 8.796 -13.630 -15.758 1.00 94.31 240 GLN A O 1
ATOM 1844 N N . SER A 1 241 ? 10.765 -12.608 -16.037 1.00 92.00 241 SER A N 1
ATOM 1845 C CA . SER A 1 241 ? 10.503 -12.178 -17.416 1.00 92.00 241 SER A CA 1
ATOM 1846 C C . SER A 1 241 ? 11.796 -12.030 -18.210 1.00 92.00 241 SER A C 1
ATOM 1848 O O . SER A 1 241 ? 12.880 -11.933 -17.642 1.00 92.00 241 SER A O 1
ATOM 1850 N N . ALA A 1 242 ? 11.689 -11.958 -19.538 1.00 89.81 242 ALA A N 1
ATOM 1851 C CA . ALA A 1 242 ? 12.840 -11.654 -20.381 1.00 89.81 242 ALA A CA 1
ATOM 1852 C C . ALA A 1 242 ? 13.373 -10.233 -20.113 1.00 89.81 242 ALA A C 1
ATOM 1854 O O . ALA A 1 242 ? 12.606 -9.274 -20.084 1.00 89.81 242 ALA A O 1
ATOM 1855 N N . GLU A 1 243 ? 14.693 -10.068 -20.032 1.00 89.31 243 GLU A N 1
ATOM 1856 C CA . GLU A 1 243 ? 15.353 -8.785 -19.730 1.00 89.31 243 GLU A CA 1
ATOM 1857 C C . GLU A 1 243 ? 14.843 -7.607 -20.579 1.00 89.31 243 GLU A C 1
ATOM 1859 O O . GLU A 1 243 ? 14.573 -6.520 -20.067 1.00 89.31 243 GLU A O 1
ATOM 1864 N N . ARG A 1 244 ? 14.605 -7.852 -21.875 1.00 89.00 244 ARG A N 1
ATOM 1865 C CA . ARG A 1 244 ? 14.124 -6.844 -22.833 1.00 89.00 244 ARG A CA 1
ATOM 1866 C C . ARG A 1 244 ? 12.807 -6.164 -22.434 1.00 89.00 244 ARG A C 1
ATOM 1868 O O . ARG A 1 244 ? 12.572 -5.043 -22.872 1.00 89.00 244 ARG A O 1
ATOM 1875 N N . VAL A 1 245 ? 11.942 -6.827 -21.656 1.00 92.62 245 VAL A N 1
ATOM 1876 C CA . VAL A 1 245 ? 10.635 -6.266 -21.258 1.00 92.62 245 VAL A CA 1
ATOM 1877 C C . VAL A 1 245 ? 10.706 -5.504 -19.935 1.00 92.62 245 VAL A C 1
ATOM 1879 O O . VAL A 1 245 ? 9.862 -4.647 -19.668 1.00 92.62 245 VAL A O 1
ATOM 1882 N N . VAL A 1 246 ? 11.722 -5.781 -19.113 1.00 93.75 246 VAL A N 1
ATOM 1883 C CA . VAL A 1 246 ? 11.814 -5.303 -17.729 1.00 93.75 246 VAL A CA 1
ATOM 1884 C C . VAL A 1 246 ? 11.991 -3.789 -17.658 1.00 93.75 246 VAL A C 1
ATOM 1886 O O . VAL A 1 246 ? 11.300 -3.138 -16.877 1.00 93.75 246 VAL A O 1
ATOM 1889 N N . GLY A 1 247 ? 12.851 -3.209 -18.501 1.00 93.38 247 GLY A N 1
ATOM 1890 C CA . GLY A 1 247 ? 13.094 -1.761 -18.503 1.00 93.38 247 GLY A CA 1
ATOM 1891 C C . GLY A 1 247 ? 11.833 -0.956 -18.834 1.00 93.38 247 GLY A C 1
ATOM 1892 O O . GLY A 1 247 ? 11.427 -0.088 -18.065 1.00 93.38 247 GLY A O 1
ATOM 1893 N N . ALA A 1 248 ? 11.161 -1.302 -19.938 1.00 93.44 248 ALA A N 1
ATOM 1894 C CA . ALA A 1 248 ? 9.935 -0.627 -20.368 1.00 93.44 248 ALA A CA 1
ATOM 1895 C C . ALA A 1 248 ? 8.772 -0.829 -19.379 1.00 93.44 248 ALA A C 1
ATOM 1897 O O . ALA A 1 248 ? 8.015 0.107 -19.113 1.00 93.44 248 ALA A O 1
ATOM 1898 N N . SER A 1 249 ? 8.650 -2.030 -18.801 1.00 95.62 249 SER A N 1
ATOM 1899 C CA . SER A 1 249 ? 7.622 -2.334 -17.798 1.00 95.62 249 SER A CA 1
ATOM 1900 C C . SER A 1 249 ? 7.855 -1.555 -16.506 1.00 95.62 249 SER A C 1
ATOM 1902 O O . SER A 1 249 ? 6.925 -0.939 -15.990 1.00 95.62 249 SER A O 1
ATOM 1904 N N . THR A 1 250 ? 9.101 -1.507 -16.026 1.00 96.81 250 THR A N 1
ATOM 1905 C CA . THR A 1 250 ? 9.485 -0.707 -14.852 1.00 96.81 250 THR A CA 1
ATOM 1906 C C . THR A 1 250 ? 9.192 0.769 -15.080 1.00 96.81 250 THR A C 1
ATOM 1908 O O . THR A 1 250 ? 8.565 1.402 -14.237 1.00 96.81 250 THR A O 1
ATOM 1911 N N . GLU A 1 251 ? 9.558 1.323 -16.238 1.00 95.88 251 GLU A N 1
ATOM 1912 C CA . GLU A 1 251 ? 9.288 2.730 -16.543 1.00 95.88 251 GLU A CA 1
ATOM 1913 C C . GLU A 1 251 ? 7.781 3.040 -16.555 1.00 95.88 251 GLU A C 1
ATOM 1915 O O . GLU A 1 251 ? 7.345 4.056 -16.006 1.00 95.88 251 GLU A O 1
ATOM 1920 N N . ALA A 1 252 ? 6.966 2.156 -17.142 1.00 95.94 252 ALA A N 1
ATOM 1921 C CA . ALA A 1 252 ? 5.513 2.295 -17.140 1.00 95.94 252 ALA A CA 1
ATOM 1922 C C . ALA A 1 252 ? 4.927 2.232 -15.717 1.00 95.94 252 ALA A C 1
ATOM 1924 O O . ALA A 1 252 ? 4.062 3.047 -15.378 1.00 95.94 252 ALA A O 1
ATOM 1925 N N . CYS A 1 253 ? 5.423 1.316 -14.878 1.00 97.56 253 CYS A N 1
ATOM 1926 C CA . CYS A 1 253 ? 5.066 1.225 -13.464 1.00 97.56 253 CYS A CA 1
ATOM 1927 C C . CYS A 1 253 ? 5.453 2.500 -12.703 1.00 97.56 253 CYS A C 1
ATOM 1929 O O . CYS A 1 253 ? 4.590 3.073 -12.044 1.00 97.56 253 CYS A O 1
ATOM 1931 N N . CYS A 1 254 ? 6.687 3.000 -12.838 1.00 97.69 254 CYS A N 1
ATOM 1932 C CA . CYS A 1 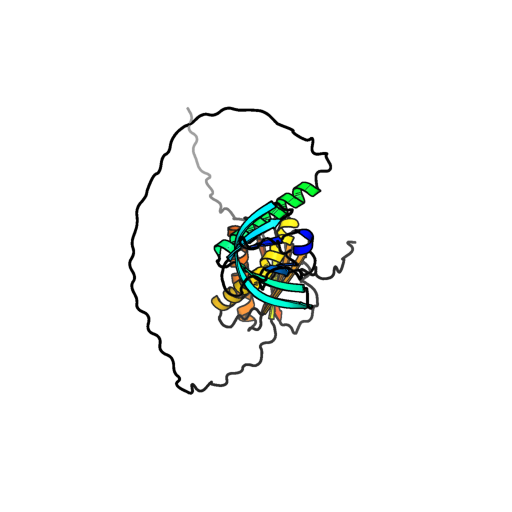254 ? 7.142 4.223 -12.166 1.00 97.69 254 CYS A CA 1
ATOM 1933 C C . CYS A 1 254 ? 6.318 5.449 -12.573 1.00 97.69 254 CYS A C 1
ATOM 1935 O O . CYS A 1 254 ? 5.916 6.237 -11.717 1.00 97.69 254 CYS A O 1
ATOM 1937 N N . ARG A 1 255 ? 5.989 5.582 -13.864 1.00 96.88 255 ARG A N 1
ATOM 1938 C CA . ARG A 1 255 ? 5.134 6.670 -14.356 1.00 96.88 255 ARG A CA 1
ATOM 1939 C C . ARG A 1 255 ? 3.741 6.619 -13.735 1.00 96.88 255 ARG A C 1
ATOM 1941 O O . ARG A 1 255 ? 3.196 7.654 -13.356 1.00 96.88 255 ARG A O 1
ATOM 1948 N N . TRP A 1 256 ? 3.164 5.421 -13.635 1.00 96.88 256 TRP A N 1
ATOM 1949 C CA . TRP A 1 256 ? 1.873 5.229 -12.982 1.00 96.88 256 TRP A CA 1
ATOM 1950 C C . TRP A 1 256 ? 1.949 5.527 -11.481 1.00 96.88 256 TRP A C 1
ATOM 1952 O O . TRP A 1 256 ? 1.112 6.275 -10.987 1.00 96.88 256 TRP A O 1
ATOM 1962 N N . ILE A 1 257 ? 2.967 5.013 -10.785 1.00 97.81 257 ILE A N 1
ATOM 1963 C CA . ILE A 1 257 ? 3.220 5.259 -9.358 1.00 97.81 257 ILE A CA 1
ATOM 1964 C C . ILE A 1 257 ? 3.292 6.764 -9.078 1.00 97.81 257 ILE A C 1
ATOM 1966 O O . ILE A 1 257 ? 2.568 7.259 -8.217 1.00 97.81 257 ILE A O 1
ATOM 1970 N N . ALA A 1 258 ? 4.102 7.502 -9.843 1.00 96.94 258 ALA A N 1
ATOM 1971 C CA . ALA A 1 258 ? 4.261 8.944 -9.677 1.00 96.94 258 ALA A CA 1
ATOM 1972 C C . ALA A 1 258 ? 2.943 9.702 -9.903 1.00 96.94 258 ALA A C 1
ATOM 1974 O O . ALA A 1 258 ? 2.564 10.553 -9.097 1.00 96.94 258 ALA A O 1
ATOM 1975 N N . ALA A 1 259 ? 2.209 9.362 -10.968 1.00 96.19 259 ALA A N 1
ATOM 1976 C CA . ALA A 1 259 ? 0.915 9.975 -11.257 1.00 96.19 259 ALA A CA 1
ATOM 1977 C C . ALA A 1 259 ? -0.125 9.672 -10.167 1.00 96.19 259 ALA A C 1
ATOM 1979 O O . ALA A 1 259 ? -0.893 10.550 -9.773 1.00 96.19 259 ALA A O 1
ATOM 1980 N N . GLU A 1 260 ? -0.151 8.439 -9.668 1.00 96.38 260 GLU A N 1
ATOM 1981 C CA . GLU A 1 260 ? -1.140 7.993 -8.696 1.00 96.38 260 GLU A CA 1
ATOM 1982 C C . GLU A 1 260 ? -0.875 8.556 -7.299 1.00 96.38 260 GLU A C 1
ATOM 1984 O O . GLU A 1 260 ? -1.804 9.046 -6.658 1.00 96.38 260 GLU A O 1
ATOM 1989 N N . ALA A 1 261 ? 0.379 8.574 -6.851 1.00 96.06 261 ALA A N 1
ATOM 1990 C CA . ALA A 1 261 ? 0.759 9.205 -5.593 1.00 96.06 261 ALA A CA 1
ATOM 1991 C C . ALA A 1 261 ? 0.542 10.729 -5.636 1.00 96.06 261 ALA A C 1
ATOM 1993 O O . ALA A 1 261 ? 0.041 11.306 -4.670 1.00 96.06 261 ALA A O 1
ATOM 1994 N N . SER A 1 262 ? 0.799 11.382 -6.775 1.00 95.19 262 SER A N 1
ATOM 1995 C CA . SER A 1 262 ? 0.441 12.794 -6.962 1.00 95.19 262 SER A CA 1
ATOM 1996 C C . SER A 1 262 ? -1.068 13.018 -6.855 1.00 95.19 262 SER A C 1
ATOM 1998 O O . SER A 1 262 ? -1.522 13.888 -6.113 1.00 95.19 262 SER A O 1
ATOM 2000 N N . ARG A 1 263 ? -1.867 12.178 -7.519 1.00 94.56 263 ARG A N 1
ATOM 2001 C CA . ARG A 1 263 ? -3.331 12.280 -7.524 1.00 94.56 263 ARG A CA 1
ATOM 2002 C C . ARG A 1 263 ? -3.963 11.984 -6.162 1.00 94.56 263 ARG A C 1
ATOM 2004 O O . ARG A 1 263 ? -4.921 12.654 -5.783 1.00 94.56 263 ARG A O 1
ATOM 2011 N N . GLN A 1 264 ? -3.504 10.945 -5.467 1.00 93.81 264 GLN A N 1
ATOM 2012 C CA . GLN A 1 264 ? -4.123 10.483 -4.225 1.00 93.81 264 GLN A CA 1
ATOM 2013 C C . GLN A 1 264 ? -3.566 11.185 -2.989 1.00 93.81 264 GLN A C 1
ATOM 2015 O O . GLN A 1 264 ? -4.334 11.494 -2.080 1.00 93.81 264 GLN A O 1
ATOM 2020 N N . LEU A 1 265 ? -2.253 11.417 -2.945 1.00 93.88 265 LEU A N 1
ATOM 2021 C CA . LEU A 1 265 ? -1.541 11.860 -1.744 1.00 93.88 265 LEU A CA 1
ATOM 2022 C C . LEU A 1 265 ? -1.059 13.307 -1.834 1.00 93.88 265 LEU A C 1
ATOM 2024 O O . LEU A 1 265 ? -0.575 13.837 -0.832 1.00 93.88 265 LEU A O 1
ATOM 2028 N N . SER A 1 266 ? -1.184 13.942 -3.004 1.00 94.12 266 SER A N 1
ATOM 2029 C CA . SER A 1 266 ? -0.595 15.253 -3.297 1.00 94.12 266 SER A CA 1
ATOM 2030 C C . SER A 1 266 ? 0.926 15.268 -3.101 1.00 94.12 266 SER A C 1
ATOM 2032 O O . SER A 1 266 ? 1.484 16.273 -2.664 1.00 94.12 266 SER A O 1
ATOM 2034 N N . MET A 1 267 ? 1.590 14.144 -3.389 1.00 93.88 267 MET A N 1
ATOM 2035 C CA . MET A 1 267 ? 3.050 14.023 -3.358 1.00 93.88 267 MET A CA 1
ATOM 2036 C C . MET A 1 267 ? 3.646 14.354 -4.729 1.00 93.88 267 MET A C 1
ATOM 2038 O O . MET A 1 267 ? 3.149 13.896 -5.759 1.00 93.88 267 MET A O 1
ATOM 2042 N N . THR A 1 268 ? 4.738 15.114 -4.746 1.00 91.81 268 THR A N 1
ATOM 2043 C CA . THR A 1 268 ? 5.545 15.316 -5.956 1.00 91.81 268 THR A CA 1
ATOM 2044 C C . THR A 1 268 ? 6.720 14.353 -5.912 1.00 91.81 268 THR A C 1
ATOM 2046 O O . THR A 1 268 ? 7.466 14.342 -4.937 1.00 91.81 268 THR A O 1
ATOM 2049 N N . LEU A 1 269 ? 6.857 13.544 -6.960 1.00 93.38 269 LEU A N 1
ATOM 2050 C CA . LEU A 1 269 ? 7.868 12.500 -7.074 1.00 93.38 269 LEU A CA 1
ATOM 2051 C C . LEU A 1 269 ? 8.707 12.747 -8.321 1.00 93.38 269 LEU A C 1
ATOM 2053 O O . LEU A 1 269 ? 8.163 12.840 -9.424 1.00 93.38 269 LEU A O 1
ATOM 2057 N N . GLU A 1 270 ? 10.020 12.781 -8.150 1.00 94.31 270 GLU A N 1
ATOM 2058 C CA . GLU A 1 270 ? 10.965 12.582 -9.247 1.00 94.31 270 GLU A CA 1
ATOM 2059 C C . GLU A 1 270 ? 11.493 11.151 -9.173 1.00 94.31 270 GLU A C 1
ATOM 2061 O O . GLU A 1 270 ? 11.672 10.619 -8.079 1.00 94.31 270 GLU A O 1
ATOM 2066 N N . TYR A 1 271 ? 11.718 10.504 -10.316 1.00 94.88 271 TYR A N 1
ATOM 2067 C CA . TYR A 1 271 ? 12.298 9.165 -10.336 1.00 94.88 271 TYR A CA 1
ATOM 2068 C C . TYR A 1 271 ? 13.299 8.993 -11.472 1.00 94.88 271 TYR A C 1
ATOM 2070 O O . TYR A 1 271 ? 13.165 9.593 -12.540 1.00 94.88 271 TYR A O 1
ATOM 2078 N N . TRP A 1 272 ? 14.289 8.131 -11.257 1.00 92.81 272 TRP A N 1
ATOM 2079 C CA . TRP A 1 272 ? 15.229 7.702 -12.292 1.00 92.81 272 TRP A CA 1
ATOM 2080 C C . TRP A 1 272 ? 15.483 6.201 -12.205 1.00 92.81 272 TRP A C 1
ATOM 2082 O O . TRP A 1 272 ? 15.431 5.603 -11.129 1.00 92.81 272 TRP A O 1
ATOM 2092 N N . LEU A 1 273 ? 15.740 5.580 -13.354 1.00 90.81 273 LEU A N 1
ATOM 2093 C CA . LEU A 1 273 ? 16.056 4.158 -13.453 1.00 90.81 273 LEU A CA 1
ATOM 2094 C C . LEU A 1 273 ? 17.577 3.986 -13.436 1.00 90.81 273 LEU A C 1
ATOM 2096 O O . LEU A 1 273 ? 18.290 4.660 -14.179 1.00 90.81 273 LEU A O 1
ATOM 2100 N N . SER A 1 274 ? 18.066 3.074 -12.603 1.00 82.19 274 SER A N 1
ATOM 2101 C CA . SER A 1 274 ? 19.495 2.772 -12.455 1.00 82.19 274 SER A CA 1
ATOM 2102 C C . SER A 1 274 ? 19.993 1.736 -13.470 1.00 82.19 274 SER A C 1
ATOM 2104 O O . SER A 1 274 ? 21.197 1.628 -13.688 1.00 82.19 274 SER A O 1
ATOM 2106 N N . GLY A 1 275 ? 19.084 0.993 -14.112 1.00 75.94 275 GLY A N 1
ATOM 2107 C CA . GLY A 1 275 ? 19.396 -0.030 -15.115 1.00 75.94 275 GLY A CA 1
ATOM 2108 C C . GLY A 1 275 ? 18.702 -1.364 -14.837 1.00 75.94 275 GLY A C 1
ATOM 2109 O O . GLY A 1 275 ? 18.095 -1.551 -13.782 1.00 75.94 275 GLY A O 1
ATOM 2110 N N . VAL A 1 276 ? 18.768 -2.273 -15.811 1.00 80.25 276 VAL A N 1
ATOM 2111 C CA . VAL A 1 276 ? 18.264 -3.651 -15.709 1.00 80.25 276 VAL A CA 1
ATOM 2112 C C . VAL A 1 276 ? 19.455 -4.579 -15.482 1.00 80.25 276 VAL A C 1
ATOM 2114 O O . VAL A 1 276 ? 20.475 -4.421 -16.152 1.00 80.25 276 VAL A O 1
ATOM 2117 N N . SER A 1 277 ? 19.326 -5.530 -14.559 1.00 80.38 277 SER A N 1
ATOM 2118 C CA . SER A 1 277 ? 20.387 -6.485 -14.229 1.00 80.38 277 SER A CA 1
ATOM 2119 C C . SER A 1 277 ? 19.825 -7.906 -14.059 1.00 80.38 277 SER A C 1
ATOM 2121 O O . SER A 1 277 ? 18.791 -8.075 -13.405 1.00 80.38 277 SER A O 1
ATOM 2123 N N . PRO A 1 278 ? 20.486 -8.940 -14.616 1.00 74.81 278 PRO A N 1
ATOM 2124 C CA . PRO A 1 278 ? 20.113 -10.341 -14.413 1.00 74.81 278 PRO A CA 1
ATOM 2125 C C . PRO A 1 278 ? 20.606 -10.883 -13.060 1.00 74.81 278 PRO A C 1
ATOM 2127 O O . PRO A 1 278 ? 21.648 -10.448 -12.554 1.00 74.81 278 PRO A O 1
ATOM 2130 N N . ALA A 1 279 ? 19.907 -11.882 -12.504 1.00 61.97 279 ALA A N 1
ATOM 2131 C CA . ALA A 1 279 ? 20.215 -12.416 -11.176 1.00 61.97 279 ALA A CA 1
ATOM 2132 C C . ALA A 1 279 ? 21.578 -13.082 -10.989 1.00 61.97 279 ALA A C 1
ATOM 2134 O O . ALA A 1 279 ? 22.121 -13.050 -9.882 1.00 61.97 279 ALA A O 1
ATOM 2135 N N . GLY A 1 280 ? 22.188 -13.580 -12.062 1.00 50.16 280 GLY A N 1
ATOM 2136 C CA . GLY A 1 280 ? 23.523 -14.172 -12.040 1.00 50.16 280 GLY A CA 1
ATOM 2137 C C . GLY A 1 280 ? 24.671 -13.208 -11.716 1.00 50.16 280 GLY A C 1
ATOM 2138 O O . GLY A 1 280 ? 25.784 -13.667 -11.464 1.00 50.16 280 GLY A O 1
ATOM 2139 N N . HIS A 1 281 ? 24.441 -11.889 -11.684 1.00 46.47 281 HIS A N 1
ATOM 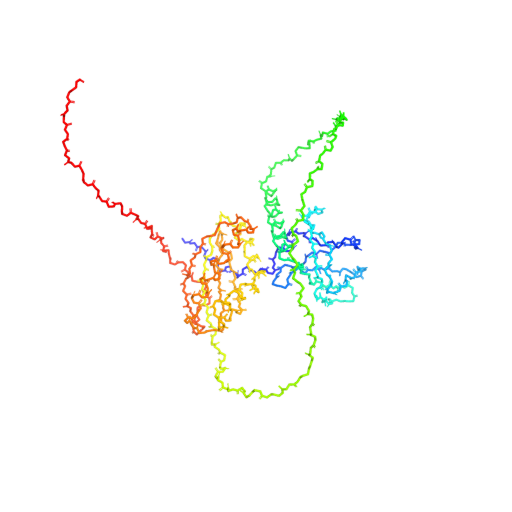2140 C CA . HIS A 1 281 ? 25.420 -10.919 -11.184 1.00 46.47 281 HIS A CA 1
ATOM 2141 C C . HIS A 1 281 ? 25.096 -10.554 -9.737 1.00 46.47 281 HIS A C 1
ATOM 2143 O O . HIS A 1 281 ? 24.470 -9.537 -9.442 1.00 46.47 281 HIS A O 1
ATOM 2149 N N . ALA A 1 282 ? 25.556 -11.399 -8.816 1.00 42.03 282 ALA A N 1
ATOM 2150 C CA . ALA A 1 282 ? 25.561 -11.079 -7.401 1.00 42.03 282 ALA A CA 1
ATOM 2151 C C . ALA A 1 282 ? 26.373 -9.795 -7.155 1.00 42.03 282 ALA A C 1
ATOM 2153 O O . ALA A 1 282 ? 27.601 -9.803 -7.115 1.00 42.03 282 ALA A O 1
ATOM 2154 N N . ALA A 1 283 ? 25.672 -8.696 -6.911 1.00 45.50 283 ALA A N 1
ATOM 2155 C CA . ALA A 1 283 ? 26.124 -7.704 -5.959 1.00 45.50 283 ALA A CA 1
ATOM 2156 C C . ALA A 1 283 ? 24.966 -7.464 -4.995 1.00 45.50 283 ALA A C 1
ATOM 2158 O O . ALA A 1 283 ? 23.959 -6.846 -5.330 1.00 45.50 283 ALA A O 1
ATOM 2159 N N . ALA A 1 284 ? 25.139 -8.000 -3.791 1.00 45.75 284 ALA A N 1
ATOM 2160 C CA . ALA A 1 284 ? 24.294 -7.879 -2.609 1.00 45.75 284 ALA A CA 1
ATOM 2161 C C . ALA A 1 284 ? 24.199 -6.431 -2.072 1.00 45.75 284 ALA A C 1
ATOM 2163 O O . ALA A 1 284 ? 24.166 -6.201 -0.869 1.00 45.75 284 ALA A O 1
ATOM 2164 N N . GLY A 1 285 ? 24.197 -5.440 -2.962 1.00 55.97 285 GLY A N 1
ATOM 2165 C CA . GLY A 1 285 ? 24.170 -4.025 -2.648 1.00 55.97 285 GLY A CA 1
ATOM 2166 C C . GLY A 1 285 ? 23.235 -3.290 -3.594 1.00 55.97 285 GLY A C 1
ATOM 2167 O O . GLY A 1 285 ? 23.142 -3.594 -4.783 1.00 55.97 285 GLY A O 1
ATOM 2168 N N . TRP A 1 286 ? 22.530 -2.312 -3.047 1.00 55.66 286 TRP A N 1
ATOM 2169 C CA . TRP A 1 286 ? 21.873 -1.282 -3.837 1.00 55.66 286 TRP A CA 1
ATOM 2170 C C . TRP A 1 286 ? 22.926 -0.535 -4.673 1.00 55.66 286 TRP A C 1
ATOM 2172 O O . TRP A 1 286 ? 24.064 -0.383 -4.203 1.00 55.66 286 TRP A O 1
ATOM 2182 N N . PRO A 1 287 ? 22.607 -0.090 -5.902 1.00 54.12 287 PRO A N 1
ATOM 2183 C CA . PRO A 1 287 ? 23.550 0.642 -6.731 1.00 54.12 287 PRO A CA 1
ATOM 2184 C C . PRO A 1 287 ? 24.061 1.852 -5.949 1.00 54.12 287 PRO A C 1
ATOM 2186 O O . PRO A 1 287 ? 23.311 2.768 -5.618 1.00 54.12 287 PRO A O 1
ATOM 2189 N N . ARG A 1 288 ? 25.360 1.856 -5.629 1.00 50.19 288 ARG A N 1
ATOM 2190 C CA . ARG A 1 288 ? 26.001 3.030 -5.036 1.00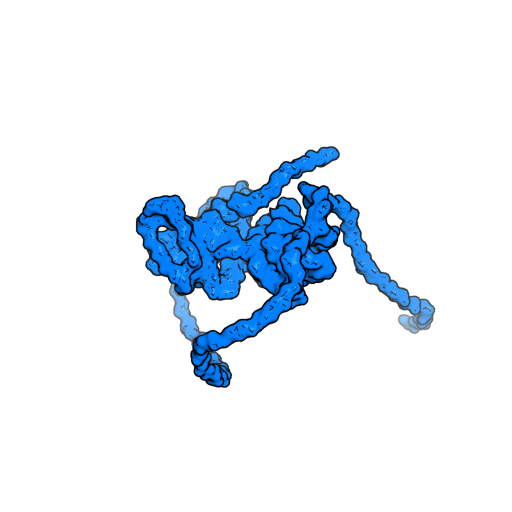 50.19 288 ARG A CA 1
ATOM 2191 C C . ARG A 1 288 ? 25.854 4.177 -6.025 1.00 50.19 288 ARG A C 1
ATOM 2193 O O . ARG A 1 288 ? 26.277 4.043 -7.175 1.00 50.19 288 ARG A O 1
ATOM 2200 N N . ARG A 1 289 ? 25.291 5.301 -5.571 1.00 47.28 289 ARG A N 1
ATOM 2201 C CA . ARG A 1 289 ? 25.234 6.548 -6.342 1.00 47.28 289 ARG A CA 1
ATOM 2202 C C . ARG A 1 289 ? 26.601 6.832 -6.966 1.00 47.28 289 ARG A C 1
ATOM 2204 O O . ARG A 1 289 ? 27.542 7.222 -6.279 1.00 47.28 289 ARG A O 1
ATOM 2211 N N . SER A 1 290 ? 26.684 6.694 -8.284 1.00 39.41 290 SER A N 1
ATOM 2212 C CA . SER A 1 290 ? 27.569 7.550 -9.062 1.00 39.41 290 SER A CA 1
ATOM 2213 C C . SER A 1 290 ? 26.821 8.866 -9.185 1.00 39.41 290 SER A C 1
ATOM 2215 O O . SER A 1 290 ? 25.716 8.884 -9.721 1.00 39.41 290 SER A O 1
ATOM 2217 N N . MET A 1 291 ? 27.358 9.941 -8.603 1.00 32.97 291 MET A N 1
ATOM 2218 C CA . MET A 1 291 ? 26.793 11.285 -8.724 1.00 32.97 291 MET A CA 1
ATOM 2219 C C . MET A 1 291 ? 26.723 11.670 -10.206 1.00 32.97 291 MET A C 1
ATOM 2221 O O . MET A 1 291 ? 27.664 12.239 -10.755 1.00 32.97 291 MET A O 1
ATOM 2225 N N . HIS A 1 292 ? 25.614 11.357 -10.867 1.00 35.50 292 HIS A N 1
ATOM 2226 C CA . HIS A 1 292 ? 25.283 11.953 -12.143 1.00 35.50 292 HIS A CA 1
ATOM 2227 C C . HIS A 1 292 ? 24.443 13.187 -11.867 1.00 35.50 292 HIS A C 1
ATOM 2229 O O . HIS A 1 292 ? 23.256 13.116 -11.573 1.00 35.50 292 HIS A O 1
ATOM 2235 N N . VAL A 1 293 ? 25.115 14.334 -11.944 1.00 32.50 293 VAL A N 1
ATOM 2236 C CA . VAL A 1 293 ? 24.472 15.639 -12.065 1.00 32.50 293 VAL A CA 1
ATOM 2237 C C . VAL A 1 293 ? 23.524 15.564 -13.269 1.00 32.50 293 VAL A C 1
ATOM 2239 O O . VAL A 1 293 ? 23.994 15.225 -14.363 1.00 32.50 293 VAL A O 1
ATOM 2242 N N . PRO A 1 294 ? 22.219 15.843 -13.113 1.00 31.75 294 PRO A N 1
ATOM 2243 C CA . PRO A 1 294 ? 21.320 15.898 -14.252 1.00 31.75 294 PRO A CA 1
ATOM 2244 C C . PRO A 1 294 ? 21.851 16.940 -15.237 1.00 31.75 294 PRO A C 1
ATOM 2246 O O . PRO A 1 294 ? 22.118 18.088 -14.878 1.00 31.75 294 PRO A O 1
ATOM 2249 N N . ARG A 1 295 ? 22.039 16.532 -16.497 1.00 29.27 295 ARG A N 1
ATOM 2250 C CA . ARG A 1 295 ? 22.249 17.480 -17.589 1.00 29.27 295 ARG A CA 1
ATOM 2251 C C . ARG A 1 295 ? 20.985 18.319 -17.683 1.00 29.27 295 ARG A C 1
ATOM 2253 O O . ARG A 1 295 ? 19.973 17.859 -18.205 1.00 29.27 295 ARG A O 1
ATOM 2260 N N . THR A 1 296 ? 21.062 19.549 -17.191 1.00 30.23 296 THR A N 1
ATOM 2261 C CA . THR A 1 296 ? 20.119 20.603 -17.531 1.00 30.23 296 THR A CA 1
ATOM 2262 C C . THR A 1 296 ? 20.000 20.616 -19.050 1.00 30.23 296 THR A C 1
ATOM 2264 O O . THR A 1 296 ? 20.988 20.849 -19.752 1.00 30.23 296 THR A O 1
ATOM 2267 N N . VAL A 1 297 ? 18.810 20.321 -19.568 1.00 33.88 297 VAL A N 1
ATOM 2268 C CA . VAL A 1 297 ? 18.470 20.589 -20.963 1.00 33.88 297 VAL A CA 1
ATOM 2269 C C . VAL A 1 297 ? 18.458 22.108 -21.092 1.00 33.88 297 VAL A C 1
ATOM 2271 O O . VAL A 1 297 ? 17.457 22.774 -20.843 1.00 33.88 297 VAL A O 1
ATOM 2274 N N . GLY A 1 298 ? 19.632 22.669 -21.375 1.00 29.75 298 GLY A N 1
ATOM 2275 C CA . GLY A 1 298 ? 19.775 24.056 -21.760 1.00 29.75 298 GLY A CA 1
ATOM 2276 C C . GLY A 1 298 ? 19.042 24.235 -23.077 1.00 29.75 298 GLY A C 1
ATOM 2277 O O . GLY A 1 298 ? 19.495 23.748 -24.110 1.00 29.75 298 GLY A O 1
ATOM 2278 N N . TYR A 1 299 ? 17.908 24.927 -23.031 1.00 32.75 299 TYR A N 1
ATOM 2279 C CA . TYR A 1 299 ? 17.374 25.602 -24.201 1.00 32.75 299 TYR A CA 1
ATOM 2280 C C . TYR A 1 299 ? 18.463 26.562 -24.699 1.00 32.75 299 TYR A C 1
ATOM 2282 O O . TYR A 1 299 ? 18.652 27.646 -24.147 1.00 32.75 299 TYR A O 1
ATOM 2290 N N . LEU A 1 300 ? 19.214 26.143 -25.721 1.00 35.38 300 LEU A N 1
ATOM 2291 C CA . LEU A 1 300 ? 19.902 27.075 -26.601 1.00 35.38 300 LEU A CA 1
ATOM 2292 C C . LEU A 1 300 ? 18.805 27.898 -27.281 1.00 35.38 300 LEU A C 1
ATOM 2294 O O . LEU A 1 300 ? 18.120 27.422 -28.183 1.00 35.38 300 LEU A O 1
ATOM 2298 N N . GLY A 1 301 ? 18.604 29.118 -26.787 1.00 33.22 301 GLY A N 1
ATOM 2299 C CA . GLY A 1 301 ? 17.906 30.154 -27.526 1.00 33.22 301 GLY A CA 1
ATOM 2300 C C . GLY A 1 301 ? 18.753 30.509 -28.737 1.00 33.22 301 GLY A C 1
ATOM 2301 O O . GLY A 1 301 ? 19.801 31.141 -28.598 1.00 33.22 301 GLY A O 1
ATOM 2302 N N . ASP A 1 302 ? 18.304 30.047 -29.898 1.00 35.78 302 ASP A N 1
ATOM 2303 C CA . ASP A 1 302 ? 18.815 30.450 -31.197 1.00 35.78 302 ASP A CA 1
ATOM 2304 C C . ASP A 1 302 ? 18.810 31.975 -31.321 1.00 35.78 302 ASP A C 1
ATOM 2306 O O . ASP A 1 302 ? 17.848 32.668 -30.971 1.00 35.78 302 ASP A O 1
ATOM 2310 N N . GLY A 1 303 ? 19.931 32.487 -31.821 1.00 34.00 303 GLY A N 1
ATOM 2311 C CA . GLY A 1 303 ? 20.134 33.895 -32.087 1.00 34.00 303 GLY A CA 1
ATOM 2312 C C . GLY A 1 303 ? 19.157 34.430 -33.128 1.00 34.00 303 GLY A C 1
ATOM 2313 O O . GLY A 1 303 ? 18.964 33.849 -34.193 1.00 34.00 303 GLY A O 1
ATOM 2314 N N . ILE A 1 304 ? 18.621 35.615 -32.850 1.00 38.78 304 ILE A N 1
ATOM 2315 C CA . ILE A 1 304 ? 18.167 36.527 -33.893 1.00 38.78 304 ILE A CA 1
ATOM 2316 C C . ILE A 1 304 ? 18.989 37.803 -33.762 1.00 38.78 304 ILE A C 1
ATOM 2318 O O . ILE A 1 304 ? 18.817 38.618 -32.856 1.00 38.78 304 ILE A O 1
ATOM 2322 N N . ASP A 1 305 ? 19.924 37.914 -34.696 1.00 38.97 305 ASP A N 1
ATOM 2323 C CA . ASP A 1 305 ? 20.649 39.113 -35.069 1.00 38.97 305 ASP A CA 1
ATOM 2324 C C . ASP A 1 305 ? 19.676 40.140 -35.669 1.00 38.97 305 ASP A C 1
ATOM 2326 O O . ASP A 1 305 ? 19.023 39.873 -36.677 1.00 38.97 305 ASP A O 1
ATOM 2330 N N . LEU A 1 306 ? 19.580 41.323 -35.058 1.00 35.47 306 LEU A N 1
ATOM 2331 C CA . LEU A 1 306 ? 18.975 42.506 -35.670 1.00 35.47 306 LEU A CA 1
ATOM 2332 C C . LEU A 1 306 ? 19.790 43.756 -35.314 1.00 35.47 306 LEU A C 1
ATOM 2334 O O . LEU A 1 306 ? 19.363 44.630 -34.559 1.00 35.47 306 LEU A O 1
ATOM 2338 N N . ARG A 1 307 ? 20.970 43.894 -35.927 1.00 36.91 307 ARG A N 1
ATOM 2339 C CA . ARG A 1 307 ? 21.525 45.222 -36.227 1.00 36.91 307 ARG A CA 1
ATOM 2340 C C . ARG A 1 307 ? 21.023 45.698 -37.589 1.00 36.91 307 ARG A C 1
ATOM 2342 O O . ARG A 1 307 ? 21.636 45.352 -38.589 1.00 36.91 307 ARG A O 1
ATOM 2349 N N . HIS A 1 308 ? 20.041 46.606 -37.634 1.00 34.97 308 HIS A N 1
ATOM 2350 C CA . HIS A 1 308 ? 20.108 47.782 -38.524 1.00 34.97 308 HIS A CA 1
ATOM 2351 C C . HIS A 1 308 ? 18.985 48.817 -38.305 1.00 34.97 308 HIS A C 1
ATOM 2353 O O . HIS A 1 308 ? 17.809 48.518 -38.460 1.00 34.97 308 HIS A O 1
ATOM 2359 N N . ARG A 1 309 ? 19.426 50.077 -38.126 1.00 35.53 309 ARG A N 1
ATOM 2360 C CA . ARG A 1 309 ? 18.835 51.339 -38.631 1.00 35.53 309 ARG A CA 1
ATOM 2361 C C . ARG A 1 309 ? 17.456 51.796 -38.105 1.00 35.53 309 ARG A C 1
ATOM 2363 O O . ARG A 1 309 ? 16.433 51.383 -38.627 1.00 35.53 309 ARG A O 1
ATOM 2370 N N . ARG A 1 310 ? 17.425 52.900 -37.343 1.00 37.25 310 ARG A N 1
ATOM 2371 C CA . ARG A 1 310 ? 17.343 54.292 -37.859 1.00 37.25 310 ARG A CA 1
ATOM 2372 C C . ARG A 1 310 ? 17.230 55.301 -36.712 1.00 37.25 310 ARG A C 1
ATOM 2374 O O . ARG A 1 310 ? 16.349 55.221 -35.869 1.00 37.25 310 ARG A O 1
ATOM 2381 N N . THR A 1 311 ? 18.109 56.290 -36.761 1.00 45.56 311 THR A N 1
ATOM 2382 C CA . THR A 1 311 ? 17.931 57.630 -36.210 1.00 45.56 311 THR A CA 1
ATOM 2383 C C . THR A 1 311 ? 16.700 58.306 -36.822 1.00 45.56 311 THR A C 1
ATOM 2385 O O . THR A 1 311 ? 16.582 58.330 -38.043 1.00 45.56 311 THR A O 1
ATOM 2388 N N . PHE A 1 312 ? 15.843 58.917 -36.001 1.00 43.03 312 PHE A N 1
ATOM 2389 C CA . PHE A 1 312 ? 15.127 60.147 -36.355 1.00 43.03 312 PHE A CA 1
ATOM 2390 C C . PHE A 1 312 ? 14.799 60.950 -35.088 1.00 43.03 312 PHE A C 1
ATOM 2392 O O . PHE A 1 312 ? 14.298 60.412 -34.106 1.00 43.03 312 PHE A O 1
ATOM 2399 N N . ARG A 1 313 ? 15.163 62.235 -35.142 1.00 45.84 313 ARG A N 1
ATOM 2400 C CA . ARG A 1 313 ? 14.825 63.309 -34.201 1.00 45.84 313 ARG A CA 1
ATOM 2401 C C . ARG A 1 313 ? 13.324 63.603 -34.232 1.00 45.84 313 ARG A C 1
ATOM 2403 O O . ARG A 1 313 ? 12.772 63.653 -35.328 1.00 45.84 313 ARG A O 1
ATOM 2410 N N . THR A 1 314 ? 12.781 63.985 -33.080 1.00 56.06 314 THR A N 1
ATOM 2411 C CA . THR A 1 314 ? 12.178 65.311 -32.821 1.00 56.06 314 THR A CA 1
ATOM 2412 C C . THR A 1 314 ? 12.315 65.608 -31.342 1.00 56.06 314 THR A C 1
ATOM 2414 O O . THR A 1 314 ? 12.055 64.670 -30.558 1.00 56.06 314 THR A O 1
#

Solvent-accessible surface area (backbone atoms only — not comparable to full-atom values): 19434 Å² total; per-residue (Å²): 136,79,85,78,74,86,65,70,77,72,57,82,84,72,44,68,28,76,72,51,55,33,25,42,26,42,77,93,46,94,62,70,25,46,35,67,41,75,40,66,82,32,41,29,25,44,40,57,63,85,59,83,79,76,68,70,73,48,71,37,57,28,36,39,27,38,83,92,38,79,58,46,73,41,38,34,20,35,74,47,77,46,75,77,54,100,43,34,33,36,37,33,27,32,59,66,44,74,70,36,47,46,50,48,54,40,34,52,49,55,48,50,57,51,58,54,61,60,74,73,55,95,65,85,83,76,81,80,84,80,79,88,77,89,81,91,78,88,81,83,89,83,89,80,88,80,83,88,82,88,81,89,78,89,79,77,92,80,89,81,85,83,89,83,83,87,79,84,77,79,88,75,82,82,67,79,52,65,50,24,35,37,38,33,40,36,41,39,91,34,43,67,55,18,52,53,46,50,56,53,50,51,33,43,41,66,61,48,29,52,49,20,31,72,77,37,82,64,37,40,53,75,46,78,47,68,40,72,55,69,30,26,31,40,34,38,40,34,23,49,24,62,70,88,52,48,58,62,32,49,51,55,37,51,54,48,50,40,54,46,40,30,73,56,67,70,45,67,62,49,74,54,76,78,51,72,49,58,61,89,65,84,61,99,59,78,84,74,82,72,89,72,75,79,78,75,83,71,78,79,76,77,85,80,89,80,90,78,89,80,91,78,90,132

pLDDT: mean 72.27, std 26.91, range [25.5, 97.81]

Foldseek 3Di:
DDPPPPPPFPPLLPDLQPPQQKWKDFPPFPDIWRFNDAFQQGTKTKDFQVGDDDDADDWTWMFIATPNHGLDIATKGFHDWADPDNTMIMTHIHTPDPVRVLSVLQSSLVSLVVVVVVVPDPDDPDDPDDDDDDDDDDDDDDDDDDDDDDDDDDDDDDDDDDDDDDDDPPDDDPPFAFKKKWKKKKAWPWLSVQSSLVRVCRNCQVVLQVQLCVVPVQFGFDDWRWGRDTRMIMIMTITRHDQVSHVVSVVSSVVCSQVVCCVRVVIHIDMDIPGMGGPVDDDPDDPDDPPDDPPDPDPPPDDDDDDDDDDDDD